Protein AF-A0A8R7PUH1-F1 (afdb_monomer)

Radius of gyration: 16.26 Å; Cα contacts (8 Å, |Δi|>4): 249; chains: 1; bounding box: 41×42×40 Å

Mean predicted aligned error: 6.21 Å

Secondary structure (DSSP, 8-state):
-HHHHHHHHHHHHHHHHHTTT-HHHHHHHHHHHHHHHHHHHHHH-SSPPPS-HHHHHHHHHHHHSSHHHHHHHHHHTTSS-GGG-SEETTTEE-HHHHHHHHHHHHHT-GGG-EE-TTT-SEE-GGGG-HHHHHHHIIIII--S-TTHHHHHTT-TTSPPHHHHHHHHTSTT---GGGTT--------

Organism: Triticum urartu (NCBI:txid4572)

Solvent-accessible surface area (backbone atoms only — not comparable to full-atom values): 10504 Å² total; per-residue (Å²): 112,79,58,56,46,31,31,51,4,21,55,41,13,23,51,33,51,72,52,72,60,38,64,67,62,52,52,52,45,49,50,47,52,50,21,39,50,51,27,54,38,25,32,69,30,90,79,51,82,74,87,43,72,72,57,38,51,52,43,52,46,35,32,76,57,40,70,27,8,50,48,21,23,32,43,48,69,66,76,42,60,82,87,65,57,55,58,40,89,97,75,48,72,33,64,16,62,64,37,35,54,52,52,48,56,61,31,56,34,71,93,57,48,38,76,37,89,85,77,75,40,80,37,36,50,38,76,76,25,54,62,61,51,47,49,31,32,32,75,72,68,62,77,41,62,68,70,53,58,61,50,57,73,64,46,82,88,50,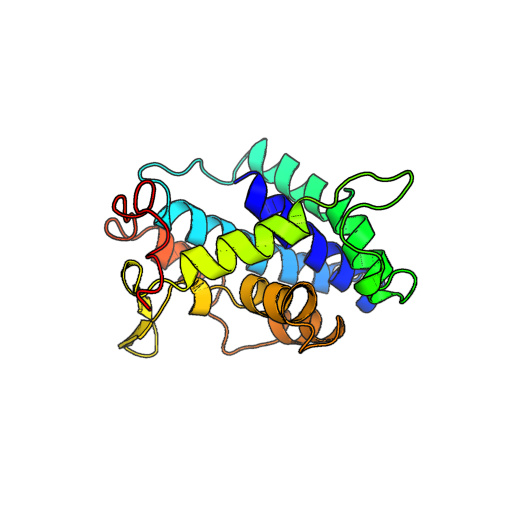76,48,43,65,56,39,42,54,57,34,67,43,94,75,48,48,51,77,86,62,89,78,61,72,80,78,74,82,78,129

Foldseek 3Di:
DVLLLLQLLLLLLLQCQVVVNDPVSSVLSLLQSVLLVLLLQLLADLDGDDCDDPNVVVSVCSSVDHLNSPNSNCQNVVVDDLVCPQQDVPRGGSSNLVSLVVSLVLQQDLLLWDQDPPVRDTHRNVVLRLLSVVSCCVNPVVPDGSCCSSVSSVDPPHDRSVNSNVSSPPSPSYDPPRPDDDPPPDDD

Structure (mmCIF, N/CA/C/O backbone):
data_AF-A0A8R7PUH1-F1
#
_entry.id   AF-A0A8R7PUH1-F1
#
loop_
_atom_site.group_PDB
_atom_site.id
_atom_site.type_symbol
_atom_site.label_atom_id
_atom_site.label_alt_id
_atom_site.label_comp_id
_atom_site.label_asym_id
_atom_site.label_entity_id
_atom_site.label_seq_id
_atom_site.pdbx_PDB_ins_code
_atom_site.Cartn_x
_atom_site.Cartn_y
_atom_site.Cartn_z
_atom_site.occupancy
_atom_site.B_iso_or_equiv
_atom_site.auth_seq_id
_atom_site.auth_comp_id
_atom_site.auth_asym_id
_atom_site.auth_atom_id
_atom_site.pdbx_PDB_model_num
ATOM 1 N N . MET A 1 1 ? 3.235 -3.366 12.447 1.00 63.41 1 MET A N 1
ATOM 2 C CA . MET A 1 1 ? 3.588 -2.680 11.162 1.00 63.41 1 MET A CA 1
ATOM 3 C C . MET A 1 1 ? 4.387 -3.486 10.121 1.00 63.41 1 MET A C 1
ATOM 5 O O . MET A 1 1 ? 4.225 -3.218 8.931 1.00 63.41 1 MET A O 1
ATOM 9 N N . GLY A 1 2 ? 5.244 -4.449 10.496 1.00 70.38 2 GLY A N 1
ATOM 10 C CA . GLY A 1 2 ? 6.191 -5.092 9.559 1.00 70.38 2 GLY A CA 1
ATOM 11 C C . GLY A 1 2 ? 5.585 -5.786 8.323 1.00 70.38 2 GLY A C 1
ATOM 12 O O . GLY A 1 2 ? 6.181 -5.740 7.248 1.00 70.38 2 GLY A O 1
ATOM 13 N N . GLY A 1 3 ? 4.393 -6.382 8.436 1.00 85.62 3 GLY A N 1
ATOM 14 C CA . GLY A 1 3 ? 3.682 -6.969 7.291 1.00 85.62 3 GLY A CA 1
ATOM 15 C C . GLY A 1 3 ? 3.124 -5.916 6.325 1.00 85.62 3 GLY A C 1
ATOM 16 O O . GLY A 1 3 ? 3.301 -6.036 5.115 1.00 85.62 3 GLY A O 1
ATOM 17 N N . LEU A 1 4 ? 2.526 -4.843 6.853 1.00 91.56 4 LEU A N 1
ATOM 18 C CA . LEU A 1 4 ? 1.910 -3.779 6.053 1.00 91.56 4 LEU A CA 1
ATOM 19 C C . LEU A 1 4 ? 2.930 -3.038 5.185 1.00 91.56 4 LEU A C 1
ATOM 21 O O . LEU A 1 4 ? 2.671 -2.813 4.006 1.00 91.56 4 LEU A O 1
ATOM 25 N N . LYS A 1 5 ? 4.124 -2.723 5.710 1.00 93.12 5 LYS A N 1
ATOM 26 C CA . LYS A 1 5 ? 5.159 -2.061 4.892 1.00 93.12 5 LYS A CA 1
ATOM 27 C C . LYS A 1 5 ? 5.555 -2.895 3.667 1.00 93.12 5 LYS A C 1
ATOM 29 O O . LYS A 1 5 ? 5.831 -2.338 2.610 1.00 93.12 5 LYS A O 1
ATOM 34 N N . ASN A 1 6 ? 5.540 -4.227 3.781 1.00 95.06 6 ASN A N 1
ATOM 35 C CA . ASN A 1 6 ? 5.836 -5.125 2.665 1.00 95.06 6 ASN A CA 1
ATOM 36 C C . ASN A 1 6 ? 4.713 -5.134 1.623 1.00 95.06 6 ASN A C 1
ATOM 38 O O . ASN A 1 6 ? 5.017 -5.170 0.434 1.00 95.06 6 ASN A O 1
ATOM 42 N N . VAL A 1 7 ? 3.449 -5.069 2.057 1.00 97.19 7 VAL A N 1
ATOM 43 C CA . VAL A 1 7 ? 2.282 -4.908 1.172 1.00 97.19 7 VAL A CA 1
ATOM 44 C C . VAL A 1 7 ? 2.411 -3.620 0.365 1.00 97.19 7 VAL A C 1
ATOM 46 O O . VAL A 1 7 ? 2.478 -3.652 -0.864 1.00 97.19 7 VAL A O 1
ATOM 49 N N . TYR A 1 8 ? 2.528 -2.484 1.054 1.00 97.69 8 TYR A N 1
ATOM 50 C CA . TYR A 1 8 ? 2.546 -1.180 0.397 1.00 97.69 8 TYR A CA 1
ATOM 51 C C . TYR A 1 8 ? 3.819 -0.937 -0.415 1.00 97.69 8 TYR A C 1
ATOM 53 O O . TYR A 1 8 ? 3.782 -0.160 -1.368 1.00 97.69 8 TYR A O 1
ATOM 61 N N . ALA A 1 9 ? 4.918 -1.637 -0.123 1.00 97.88 9 ALA A N 1
ATOM 62 C CA . ALA A 1 9 ? 6.110 -1.597 -0.961 1.00 97.88 9 ALA A CA 1
ATOM 63 C C . ALA A 1 9 ? 5.841 -2.120 -2.373 1.00 97.88 9 ALA A C 1
ATOM 65 O O . ALA A 1 9 ? 6.387 -1.561 -3.318 1.00 97.88 9 ALA A O 1
ATOM 66 N N . ILE A 1 10 ? 4.973 -3.124 -2.549 1.00 98.12 10 ILE A N 1
ATOM 67 C CA . ILE A 1 10 ? 4.614 -3.615 -3.888 1.00 98.12 10 ILE A CA 1
ATOM 68 C C . ILE A 1 10 ? 3.971 -2.492 -4.708 1.00 98.12 10 ILE A C 1
ATOM 70 O O . ILE A 1 10 ? 4.444 -2.185 -5.802 1.00 98.12 10 ILE A O 1
ATOM 74 N N . GLY A 1 11 ? 2.949 -1.826 -4.165 1.00 98.06 11 GLY A N 1
ATOM 75 C CA . GLY A 1 11 ? 2.306 -0.712 -4.864 1.00 98.06 11 GLY A CA 1
ATOM 76 C C . GLY A 1 11 ? 3.248 0.475 -5.092 1.00 98.06 11 GLY A C 1
ATOM 77 O O . GLY A 1 11 ? 3.211 1.064 -6.168 1.00 98.06 11 GLY A O 1
ATOM 78 N N . ALA A 1 12 ? 4.171 0.762 -4.163 1.00 98.12 12 ALA A N 1
ATOM 79 C CA . ALA A 1 12 ? 5.189 1.800 -4.360 1.00 98.12 12 ALA A CA 1
ATOM 80 C C . ALA A 1 12 ? 6.073 1.502 -5.581 1.00 98.12 12 ALA A C 1
ATOM 82 O O . ALA A 1 12 ? 6.324 2.388 -6.396 1.00 98.12 12 ALA A O 1
ATOM 83 N N . GLY A 1 13 ? 6.482 0.240 -5.748 1.00 98.25 13 GLY A N 1
ATOM 84 C CA . GLY A 1 13 ? 7.215 -0.223 -6.924 1.00 98.25 13 GLY A CA 1
ATOM 85 C C . GLY A 1 13 ? 6.435 -0.061 -8.228 1.00 98.25 13 GLY A C 1
ATOM 86 O O . GLY A 1 13 ? 6.994 0.390 -9.227 1.00 98.25 13 GLY A O 1
ATOM 87 N N . MET A 1 14 ? 5.138 -0.387 -8.215 1.00 98.50 14 MET A N 1
ATOM 88 C CA . MET A 1 14 ? 4.261 -0.199 -9.376 1.00 98.50 14 MET A CA 1
ATOM 89 C C . MET A 1 14 ? 4.138 1.285 -9.739 1.00 98.50 14 MET A C 1
ATOM 91 O O . MET A 1 14 ? 4.358 1.656 -10.889 1.00 98.50 14 MET A O 1
ATOM 95 N N . VAL A 1 15 ? 3.861 2.155 -8.760 1.00 98.31 15 VAL A N 1
ATOM 96 C CA . VAL A 1 15 ? 3.770 3.608 -8.975 1.00 98.31 15 VAL A CA 1
ATOM 97 C C . VAL A 1 15 ? 5.077 4.157 -9.541 1.00 98.31 15 VAL A C 1
ATOM 99 O O . VAL A 1 15 ? 5.049 4.902 -10.520 1.00 98.31 15 VAL A O 1
ATOM 102 N N . ALA A 1 16 ? 6.221 3.764 -8.981 1.00 98.00 16 ALA A N 1
ATOM 103 C CA . ALA A 1 16 ? 7.533 4.179 -9.463 1.00 98.00 16 ALA A CA 1
ATOM 104 C C . ALA A 1 16 ? 7.749 3.798 -10.941 1.00 98.00 16 ALA A C 1
ATOM 106 O O . ALA A 1 16 ? 8.089 4.654 -11.759 1.00 98.00 16 ALA A O 1
ATOM 107 N N . ALA A 1 17 ? 7.445 2.552 -11.316 1.00 98.31 17 ALA A N 1
ATOM 108 C CA . ALA A 1 17 ? 7.586 2.069 -12.689 1.00 98.31 17 ALA A CA 1
ATOM 109 C C . ALA A 1 17 ? 6.652 2.772 -13.687 1.00 98.31 17 ALA A C 1
ATOM 111 O O . ALA A 1 17 ? 7.086 3.135 -14.787 1.00 98.31 17 ALA A O 1
ATOM 112 N N . LEU A 1 18 ? 5.378 2.934 -13.320 1.00 98.50 18 LEU A N 1
ATOM 113 C CA . LEU A 1 18 ? 4.322 3.449 -14.198 1.00 98.50 18 LEU A CA 1
ATOM 114 C C . LEU A 1 18 ? 4.390 4.965 -14.379 1.00 98.50 18 LEU A C 1
ATOM 116 O O . LEU A 1 18 ? 3.973 5.489 -15.407 1.00 98.50 18 LEU A O 1
ATOM 120 N N . THR A 1 19 ? 4.919 5.679 -13.387 1.00 97.81 19 THR A N 1
ATOM 121 C CA . THR A 1 19 ? 5.029 7.146 -13.416 1.00 97.81 19 THR A CA 1
ATOM 122 C C . THR A 1 19 ? 6.430 7.633 -13.765 1.00 97.81 19 THR A C 1
ATOM 124 O O . THR A 1 19 ? 6.715 8.822 -13.635 1.00 97.81 19 THR A O 1
ATOM 127 N N . ASN A 1 20 ? 7.306 6.720 -14.197 1.00 97.25 20 ASN A N 1
ATOM 128 C CA . ASN A 1 20 ? 8.703 7.000 -14.508 1.00 97.25 20 ASN A CA 1
ATOM 129 C C . ASN A 1 20 ? 9.414 7.739 -13.361 1.00 97.25 20 ASN A C 1
ATOM 131 O O . ASN A 1 20 ? 9.997 8.804 -13.545 1.00 97.25 20 ASN A O 1
ATOM 135 N N . GLU A 1 21 ? 9.312 7.175 -12.156 1.00 96.62 21 GLU A N 1
ATOM 136 C CA . GLU A 1 21 ? 9.935 7.687 -10.933 1.00 96.62 21 GLU A CA 1
ATOM 137 C C . GLU A 1 21 ? 9.471 9.093 -10.504 1.00 96.62 21 GLU A C 1
ATOM 139 O O . GLU A 1 21 ? 10.170 9.758 -9.731 1.00 96.62 21 GLU A O 1
ATOM 144 N N . SER A 1 22 ? 8.274 9.527 -10.925 1.00 97.38 22 SER A N 1
ATOM 145 C CA . SER A 1 22 ? 7.666 10.807 -10.531 1.00 97.38 22 SER A CA 1
ATOM 146 C C . SER A 1 22 ? 7.695 11.009 -9.016 1.00 97.38 22 SER A C 1
ATOM 148 O O . SER A 1 22 ? 7.082 10.258 -8.250 1.00 97.38 22 SER A O 1
ATOM 150 N N . ALA A 1 23 ? 8.398 12.055 -8.576 1.00 96.19 23 ALA A N 1
ATOM 151 C CA . ALA A 1 23 ? 8.485 12.406 -7.164 1.00 96.19 23 ALA A CA 1
ATOM 152 C C . ALA A 1 23 ? 7.095 12.713 -6.588 1.00 96.19 23 ALA A C 1
ATOM 154 O O . ALA A 1 23 ? 6.752 12.209 -5.524 1.00 96.19 23 ALA A O 1
ATOM 155 N N . THR A 1 24 ? 6.265 13.455 -7.324 1.00 95.94 24 THR A N 1
ATOM 156 C CA . THR A 1 24 ? 4.904 13.811 -6.905 1.00 95.94 24 THR A CA 1
ATOM 157 C C . THR A 1 24 ? 4.041 12.574 -6.687 1.00 95.94 24 THR A C 1
ATOM 159 O O . THR A 1 24 ? 3.445 12.423 -5.625 1.00 95.94 24 THR A O 1
ATOM 162 N N . SER A 1 25 ? 4.003 11.651 -7.652 1.00 96.19 25 SER A N 1
ATOM 163 C CA . SER A 1 25 ? 3.162 10.452 -7.548 1.00 96.19 25 SER A CA 1
ATOM 164 C C . SER A 1 25 ? 3.615 9.525 -6.422 1.00 96.19 25 SER A C 1
ATOM 166 O O . SER A 1 25 ? 2.778 8.988 -5.700 1.00 96.19 25 SER A O 1
ATOM 168 N N . LYS A 1 26 ? 4.932 9.383 -6.219 1.00 96.25 26 LYS A N 1
ATOM 169 C CA . LYS A 1 26 ? 5.481 8.625 -5.086 1.00 96.25 26 LYS A CA 1
ATOM 170 C C . LYS A 1 26 ? 5.145 9.272 -3.742 1.00 96.25 26 LYS A C 1
ATOM 172 O O . LYS A 1 26 ? 4.797 8.552 -2.813 1.00 96.25 26 LYS A O 1
ATOM 177 N N . SER A 1 27 ? 5.199 10.600 -3.641 1.00 95.25 27 SER A N 1
ATOM 178 C CA . SER A 1 27 ? 4.825 11.330 -2.422 1.00 95.25 27 SER A CA 1
ATOM 179 C C . SER A 1 27 ? 3.337 11.192 -2.095 1.00 95.25 27 SER A C 1
ATOM 181 O O . SER A 1 27 ? 2.994 10.943 -0.943 1.00 95.25 27 SER A O 1
ATOM 183 N N . VAL A 1 28 ? 2.459 11.285 -3.101 1.00 94.88 28 VAL A N 1
ATOM 184 C CA . VAL A 1 28 ? 1.012 11.055 -2.929 1.00 94.88 28 VAL A CA 1
ATOM 185 C C . VAL A 1 28 ? 0.752 9.624 -2.463 1.00 94.88 28 VAL A C 1
ATOM 187 O O . VAL A 1 28 ? 0.069 9.416 -1.461 1.00 94.88 28 VAL A O 1
ATOM 190 N N . TYR A 1 29 ? 1.357 8.635 -3.130 1.00 96.12 29 TYR A N 1
ATOM 191 C CA . TYR A 1 29 ? 1.243 7.235 -2.722 1.00 96.12 29 TYR A CA 1
ATOM 192 C C . TYR A 1 29 ? 1.733 7.023 -1.283 1.00 96.12 29 TYR A C 1
ATOM 194 O O . TYR A 1 29 ? 1.064 6.349 -0.505 1.00 96.12 29 TYR A O 1
ATOM 202 N N . PHE A 1 30 ? 2.866 7.628 -0.910 1.00 95.81 30 PHE A N 1
ATOM 203 C CA . PHE A 1 30 ? 3.415 7.543 0.441 1.00 95.81 30 PHE A CA 1
ATOM 204 C C . PHE A 1 30 ? 2.447 8.091 1.496 1.00 95.81 30 PHE A C 1
ATOM 206 O O . PHE A 1 30 ? 2.215 7.433 2.509 1.00 95.81 30 PHE A O 1
ATOM 213 N N . ALA A 1 31 ? 1.849 9.261 1.261 1.00 94.44 31 ALA A N 1
ATOM 214 C CA . ALA A 1 31 ? 0.875 9.852 2.178 1.00 94.44 31 ALA A CA 1
ATOM 215 C C . ALA A 1 31 ? -0.362 8.954 2.358 1.00 94.44 31 ALA A C 1
ATOM 217 O O . ALA A 1 31 ? -0.771 8.667 3.484 1.00 94.44 31 ALA A O 1
ATOM 218 N N . LEU A 1 32 ? -0.916 8.443 1.256 1.00 94.69 32 LEU A N 1
ATOM 219 C CA . LEU A 1 32 ? -2.077 7.555 1.291 1.00 94.69 32 LEU A CA 1
ATOM 220 C C . LEU A 1 32 ? -1.757 6.233 1.998 1.00 94.69 32 LEU A C 1
ATOM 222 O O . LEU A 1 32 ? -2.438 5.872 2.957 1.00 94.69 32 LEU A O 1
ATOM 226 N N . CYS A 1 33 ? -0.688 5.537 1.601 1.00 94.94 33 CYS A N 1
ATOM 227 C CA . CYS A 1 33 ? -0.385 4.224 2.164 1.00 94.94 33 CYS A CA 1
ATOM 228 C C . CYS A 1 33 ? -0.011 4.307 3.647 1.00 94.94 33 CYS A C 1
ATOM 230 O O . CYS A 1 33 ? -0.399 3.442 4.426 1.00 94.94 33 CYS A O 1
ATOM 232 N N . THR A 1 34 ? 0.704 5.354 4.073 1.00 94.94 34 THR A N 1
ATOM 233 C CA . THR A 1 34 ? 1.018 5.548 5.497 1.00 94.94 34 THR A CA 1
ATOM 234 C C . THR A 1 34 ? -0.227 5.861 6.319 1.00 94.94 34 THR A C 1
ATOM 236 O O . THR A 1 34 ? -0.337 5.365 7.438 1.00 94.94 34 THR A O 1
ATOM 239 N N . SER A 1 35 ? -1.203 6.588 5.767 1.00 94.00 35 SER A N 1
ATOM 240 C CA . SER A 1 35 ? -2.489 6.783 6.442 1.00 94.00 35 SER A CA 1
ATOM 241 C C . SER A 1 35 ? -3.271 5.472 6.600 1.00 94.00 35 SER A C 1
ATOM 243 O O . SER A 1 35 ? -3.816 5.226 7.674 1.00 94.00 35 SER A O 1
ATOM 245 N N . GLU A 1 36 ? -3.268 4.583 5.595 1.00 94.62 36 GLU A N 1
ATOM 246 C CA . GLU A 1 36 ? -3.854 3.239 5.723 1.00 94.62 36 GLU A CA 1
ATOM 247 C C . GLU A 1 36 ? -3.097 2.392 6.749 1.00 94.62 36 GLU A C 1
ATOM 249 O O . GLU A 1 36 ? -3.716 1.718 7.565 1.00 94.62 36 GLU A O 1
ATOM 254 N N . MET A 1 37 ? -1.760 2.455 6.767 1.00 94.75 37 MET A N 1
ATOM 255 C CA . MET A 1 37 ? -0.957 1.765 7.781 1.00 94.75 37 MET A CA 1
ATOM 256 C C . MET A 1 37 ? -1.329 2.211 9.194 1.00 94.75 37 MET A C 1
ATOM 258 O O . MET A 1 37 ? -1.559 1.355 10.041 1.00 94.75 37 MET A O 1
ATOM 262 N N . ILE A 1 38 ? -1.411 3.524 9.430 1.00 92.50 38 ILE A N 1
ATOM 263 C CA . ILE A 1 38 ? -1.801 4.101 10.723 1.00 92.50 38 ILE A CA 1
ATOM 264 C C . ILE A 1 38 ? -3.211 3.647 11.102 1.00 92.50 38 ILE A C 1
ATOM 266 O O . ILE A 1 38 ? -3.432 3.221 12.233 1.00 92.50 38 ILE A O 1
ATOM 270 N N . TYR A 1 39 ? -4.155 3.712 10.165 1.00 91.31 39 TYR A N 1
ATOM 271 C CA . TYR A 1 39 ? -5.532 3.288 10.392 1.00 91.31 39 TYR A CA 1
ATOM 272 C C . TYR A 1 39 ? -5.629 1.817 10.797 1.00 91.31 39 TYR A C 1
ATOM 274 O O . TYR A 1 39 ? -6.198 1.492 11.838 1.00 91.31 39 TYR A O 1
ATOM 282 N N . ILE A 1 40 ? -4.999 0.935 10.021 1.00 91.88 40 ILE A N 1
ATOM 283 C CA . ILE A 1 40 ? -5.008 -0.504 10.280 1.00 91.88 40 ILE A CA 1
ATOM 284 C C . ILE A 1 40 ? -4.335 -0.816 11.620 1.00 91.88 40 ILE A C 1
ATOM 286 O O . ILE A 1 40 ? -4.830 -1.658 12.361 1.00 91.88 40 ILE A O 1
ATOM 290 N N . THR A 1 41 ? -3.232 -0.153 11.978 1.00 90.88 41 THR A N 1
ATOM 291 C CA . THR A 1 41 ? -2.570 -0.432 13.262 1.00 90.88 41 THR A CA 1
ATOM 292 C C . THR A 1 41 ? -3.407 0.010 14.456 1.00 90.88 41 THR A C 1
ATOM 294 O O . THR A 1 41 ? -3.485 -0.739 15.416 1.00 90.88 41 THR A O 1
ATOM 297 N N . HIS A 1 42 ? -4.082 1.163 14.395 1.00 89.06 42 HIS A N 1
ATOM 298 C CA . HIS A 1 42 ? -4.966 1.610 15.487 1.00 89.06 42 HIS A CA 1
ATOM 299 C C . HIS A 1 42 ? -6.223 0.744 15.631 1.00 89.06 42 HIS A C 1
ATOM 301 O O . HIS A 1 42 ? -6.802 0.660 16.709 1.00 89.06 42 HIS A O 1
ATOM 307 N N . LEU A 1 43 ? -6.654 0.089 14.552 1.00 86.81 43 LEU A N 1
ATOM 308 C CA . LEU A 1 43 ? -7.748 -0.876 14.610 1.00 86.81 43 LEU A CA 1
ATOM 309 C C . LEU A 1 43 ? -7.329 -2.166 15.336 1.00 86.81 43 LEU A C 1
ATOM 311 O O . LEU A 1 43 ? -8.126 -2.753 16.069 1.00 86.81 43 LEU A O 1
ATOM 315 N N . LEU A 1 44 ? -6.092 -2.614 15.105 1.00 85.56 44 LEU A N 1
ATOM 316 C CA . LEU A 1 44 ? -5.603 -3.933 15.518 1.00 85.56 44 LEU A CA 1
ATOM 317 C C . LEU A 1 44 ? -4.797 -3.936 16.823 1.00 85.56 44 LEU A C 1
ATOM 319 O O . LEU A 1 44 ? -4.611 -5.004 17.400 1.00 85.56 44 LEU A O 1
ATOM 323 N N . GLU A 1 45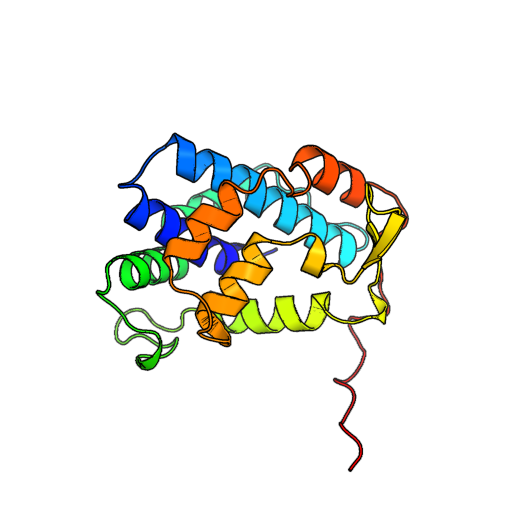 ? -4.303 -2.786 17.278 1.00 85.25 45 GLU A N 1
ATOM 324 C CA . GLU A 1 45 ? -3.454 -2.654 18.466 1.00 85.25 45 GLU A CA 1
ATOM 325 C C . GLU A 1 45 ? -4.026 -1.582 19.407 1.00 85.25 45 GLU A C 1
ATOM 327 O O . GLU A 1 45 ? -4.440 -0.515 18.958 1.00 85.25 45 GLU A O 1
ATOM 332 N N . GLU A 1 46 ? -4.048 -1.868 20.713 1.00 81.06 46 GLU A N 1
ATOM 333 C CA . GLU A 1 46 ? -4.560 -0.950 21.745 1.00 81.06 46 GLU A CA 1
ATOM 334 C C . GLU A 1 46 ? -3.679 0.295 21.883 1.00 81.06 46 GLU A C 1
ATOM 336 O O . GLU A 1 46 ? -4.163 1.424 21.942 1.00 81.06 46 GLU A O 1
ATOM 341 N N . GLU A 1 47 ? -2.365 0.073 21.877 1.00 84.69 47 GLU A N 1
ATOM 342 C CA . GLU A 1 47 ? -1.335 1.102 21.970 1.00 84.69 47 GLU A CA 1
ATOM 343 C C . GLU A 1 47 ? -0.387 0.977 20.768 1.00 84.69 47 GLU A C 1
ATOM 345 O O . GLU A 1 47 ? 0.731 0.469 20.899 1.00 84.69 47 GLU A O 1
ATOM 350 N N . PRO A 1 48 ? -0.825 1.391 19.566 1.00 87.00 48 PRO A N 1
ATOM 351 C CA . PRO A 1 48 ? -0.024 1.232 18.364 1.00 87.00 48 PRO A CA 1
ATOM 352 C C . PRO A 1 48 ? 1.246 2.080 18.455 1.00 87.00 48 PRO A C 1
ATOM 354 O O . PRO A 1 48 ? 1.217 3.260 18.827 1.00 87.00 48 PRO A O 1
ATOM 357 N N . GLU A 1 49 ? 2.375 1.498 18.048 1.00 86.12 49 GLU A N 1
ATOM 358 C CA . GLU A 1 49 ? 3.620 2.249 17.918 1.00 86.12 49 GLU A CA 1
ATOM 359 C C . GLU A 1 49 ? 3.408 3.430 16.955 1.00 86.12 49 GLU A C 1
ATOM 361 O O . GLU A 1 49 ? 2.799 3.304 15.890 1.00 86.12 49 GLU A O 1
ATOM 366 N N . LYS A 1 50 ? 3.904 4.616 17.313 1.00 87.81 50 LYS A N 1
ATOM 367 C CA . LYS A 1 50 ? 3.774 5.788 16.443 1.00 87.81 50 LYS A CA 1
ATOM 368 C C . LYS A 1 50 ? 4.651 5.600 15.208 1.00 87.81 50 LYS A C 1
ATOM 370 O O . LYS A 1 50 ? 5.847 5.348 15.334 1.00 87.81 50 LYS A O 1
ATOM 375 N N . LEU A 1 51 ? 4.090 5.825 14.017 1.00 90.06 51 LEU A N 1
ATOM 376 C CA . LEU A 1 51 ? 4.862 5.891 12.773 1.00 90.06 51 LEU A CA 1
ATOM 377 C C . LEU A 1 51 ? 5.730 7.163 12.760 1.00 90.06 51 LEU A C 1
ATOM 379 O O . LEU A 1 51 ? 5.376 8.185 12.176 1.00 90.06 51 LEU A O 1
ATOM 383 N N . ALA A 1 52 ? 6.858 7.112 13.462 1.00 92.25 52 ALA A N 1
ATOM 384 C CA . ALA A 1 52 ? 7.779 8.221 13.662 1.00 92.25 52 ALA A CA 1
ATOM 385 C C . ALA A 1 52 ? 9.222 7.712 13.797 1.00 92.25 52 ALA A C 1
ATOM 387 O O . ALA A 1 52 ? 9.468 6.520 13.987 1.00 92.25 52 ALA A O 1
ATOM 388 N N . GLY A 1 53 ? 10.189 8.628 13.691 1.00 93.94 53 GLY A N 1
ATOM 389 C CA . GLY A 1 53 ? 11.600 8.332 13.940 1.00 93.94 53 GLY A CA 1
ATOM 390 C C . GLY A 1 53 ? 12.127 7.145 13.110 1.00 93.94 53 GLY A C 1
ATOM 391 O O . GLY A 1 53 ? 11.893 7.105 11.898 1.00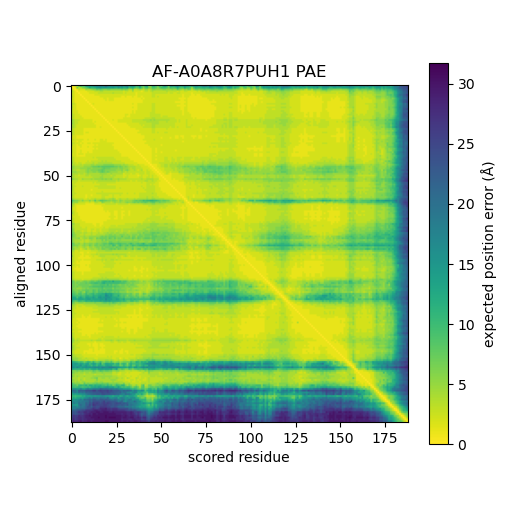 93.94 53 GLY A O 1
ATOM 392 N N . PRO A 1 54 ? 12.829 6.175 13.730 1.00 92.44 54 PRO A N 1
ATOM 393 C CA . PRO A 1 54 ? 13.389 5.019 13.027 1.00 92.44 54 PRO A CA 1
ATOM 394 C C . PRO A 1 54 ? 12.361 4.191 12.246 1.00 92.44 54 PRO A C 1
ATOM 396 O O . PRO A 1 54 ? 12.667 3.741 11.144 1.00 92.44 54 PRO A O 1
ATOM 399 N N . LEU A 1 55 ? 11.140 4.028 12.764 1.00 90.56 55 LEU A N 1
ATOM 400 C CA . LEU A 1 55 ? 10.096 3.234 12.109 1.00 90.56 55 LEU A CA 1
ATOM 401 C C . LEU A 1 55 ? 9.592 3.892 10.820 1.00 90.56 55 LEU A C 1
ATOM 403 O O . LEU A 1 55 ? 9.365 3.219 9.811 1.00 90.56 55 LEU A O 1
ATOM 407 N N . LEU A 1 56 ? 9.459 5.220 10.831 1.00 92.81 56 LEU A N 1
ATOM 408 C CA . LEU A 1 56 ? 9.137 5.992 9.633 1.00 92.81 56 LEU A CA 1
ATOM 409 C C . LEU A 1 56 ? 10.252 5.862 8.584 1.00 92.81 56 LEU A C 1
ATOM 411 O O . LEU A 1 56 ? 9.964 5.639 7.409 1.00 92.81 56 LEU A O 1
ATOM 415 N N . ALA A 1 57 ? 11.518 5.944 9.006 1.00 92.56 57 ALA A N 1
ATOM 416 C CA . ALA A 1 57 ? 12.665 5.793 8.113 1.00 92.56 57 ALA A CA 1
ATOM 417 C C . ALA A 1 57 ? 12.750 4.382 7.502 1.00 92.56 57 ALA A C 1
ATOM 419 O O . ALA A 1 57 ? 12.937 4.247 6.293 1.00 92.56 57 ALA A O 1
ATOM 420 N N . ASP A 1 58 ? 12.563 3.335 8.307 1.00 91.06 58 ASP A N 1
ATOM 421 C CA . ASP A 1 58 ? 12.523 1.942 7.847 1.00 91.06 58 ASP A CA 1
ATOM 422 C C . ASP A 1 58 ? 11.359 1.694 6.874 1.00 91.06 58 ASP A C 1
ATOM 424 O O . ASP A 1 58 ? 11.543 1.074 5.822 1.00 91.06 58 ASP A O 1
ATOM 428 N N . THR A 1 59 ? 10.177 2.242 7.173 1.00 91.69 59 THR A N 1
ATOM 429 C CA . THR A 1 59 ? 9.021 2.199 6.267 1.00 91.69 59 THR A CA 1
ATOM 430 C C . THR A 1 59 ? 9.366 2.862 4.938 1.00 91.69 59 THR A C 1
ATOM 432 O O . THR A 1 59 ? 9.234 2.236 3.888 1.00 91.69 59 THR A O 1
ATOM 435 N N . TYR A 1 60 ? 9.890 4.088 4.970 1.00 92.38 60 TYR A N 1
ATOM 436 C CA . TYR A 1 60 ? 10.264 4.826 3.768 1.00 92.38 60 TYR A CA 1
ATOM 437 C C . TYR A 1 60 ? 11.308 4.077 2.928 1.00 92.38 60 TYR A C 1
ATOM 439 O O . TYR A 1 60 ? 11.121 3.876 1.729 1.00 92.38 60 TYR A O 1
ATOM 447 N N . VAL A 1 61 ? 12.374 3.574 3.556 1.00 91.50 61 VAL A N 1
ATOM 448 C CA . VAL A 1 61 ? 13.408 2.789 2.867 1.00 91.50 61 VAL A CA 1
ATOM 449 C C . VAL A 1 61 ? 12.831 1.513 2.253 1.00 91.50 61 VAL A C 1
ATOM 451 O O . VAL A 1 61 ? 13.186 1.186 1.122 1.00 91.50 61 VAL A O 1
ATOM 454 N N . THR A 1 62 ? 11.920 0.827 2.947 1.00 91.50 62 THR A N 1
ATOM 455 C CA . THR A 1 62 ? 11.260 -0.389 2.443 1.00 91.50 62 THR A CA 1
ATOM 456 C C . THR A 1 62 ? 10.441 -0.112 1.176 1.00 91.50 62 THR A C 1
ATOM 458 O O . THR A 1 62 ? 10.442 -0.935 0.257 1.00 91.50 62 THR A O 1
ATOM 461 N N . LEU A 1 63 ? 9.779 1.049 1.104 1.00 93.31 63 LEU A N 1
ATOM 462 C CA . LEU A 1 63 ? 9.013 1.483 -0.069 1.00 93.31 63 LEU A CA 1
ATOM 463 C C . LEU A 1 63 ? 9.916 1.897 -1.243 1.00 93.31 63 LEU A C 1
ATOM 465 O O . LEU A 1 63 ? 9.550 1.676 -2.393 1.00 93.31 63 LEU A O 1
ATOM 469 N N . LEU A 1 64 ? 11.097 2.463 -0.969 1.00 88.81 64 LEU A N 1
ATOM 470 C CA . LEU A 1 64 ? 12.059 2.862 -2.005 1.00 88.81 64 LEU A CA 1
ATOM 471 C C . LEU A 1 64 ? 12.810 1.679 -2.610 1.00 88.81 64 LEU A C 1
ATOM 473 O O . LEU A 1 64 ? 13.051 1.618 -3.814 1.00 88.81 64 LEU A O 1
ATOM 477 N N . LYS A 1 65 ? 13.285 0.782 -1.748 1.00 80.50 65 LYS A N 1
ATOM 478 C CA . LYS A 1 65 ? 14.231 -0.265 -2.114 1.00 80.50 65 LYS A CA 1
ATOM 479 C C . LYS A 1 65 ? 13.983 -1.494 -1.257 1.00 80.50 65 LYS A C 1
ATOM 481 O O . LYS A 1 65 ? 14.183 -1.518 -0.049 1.00 80.50 65 LYS A O 1
ATOM 486 N N . GLY A 1 66 ? 13.558 -2.560 -1.909 1.00 88.81 66 GLY A N 1
ATOM 487 C CA . GLY A 1 66 ? 13.227 -3.804 -1.239 1.00 88.81 66 GLY A CA 1
ATOM 488 C C . GLY A 1 66 ? 12.792 -4.845 -2.246 1.00 88.81 66 GLY A C 1
ATOM 489 O O . GLY A 1 66 ? 12.563 -4.544 -3.417 1.00 88.81 66 GLY A O 1
ATOM 490 N N . ARG A 1 67 ? 12.680 -6.096 -1.805 1.00 93.94 67 ARG A N 1
ATOM 491 C CA . ARG A 1 67 ? 12.230 -7.178 -2.690 1.00 93.94 67 ARG A CA 1
ATOM 492 C C . ARG A 1 67 ? 10.780 -6.982 -3.133 1.00 93.94 67 ARG A C 1
ATOM 494 O O . ARG A 1 67 ? 10.490 -7.204 -4.299 1.00 93.94 67 ARG A O 1
ATOM 501 N N . ASN A 1 68 ? 9.923 -6.482 -2.243 1.00 96.12 68 ASN A N 1
ATOM 502 C CA . ASN A 1 68 ? 8.523 -6.170 -2.539 1.00 96.12 68 ASN A CA 1
ATOM 503 C C . ASN A 1 68 ? 8.383 -4.998 -3.528 1.00 96.12 68 ASN A C 1
ATOM 505 O O . ASN A 1 68 ? 7.699 -5.141 -4.536 1.00 96.12 68 ASN A O 1
ATOM 509 N N . ALA A 1 69 ? 9.104 -3.890 -3.310 1.00 96.88 69 ALA A N 1
ATOM 510 C CA . ALA A 1 69 ? 9.130 -2.765 -4.253 1.00 96.88 69 ALA A CA 1
ATOM 511 C C . ALA A 1 69 ? 9.703 -3.156 -5.618 1.00 96.88 69 ALA A C 1
ATOM 513 O O . ALA A 1 69 ? 9.125 -2.850 -6.656 1.00 96.88 69 ALA A O 1
ATOM 514 N N . TRP A 1 70 ? 10.792 -3.925 -5.630 1.00 96.19 70 TRP A N 1
ATOM 515 C CA . TRP A 1 70 ? 11.330 -4.489 -6.864 1.00 96.19 70 TRP A CA 1
ATOM 516 C C . TRP A 1 70 ? 10.301 -5.361 -7.596 1.00 96.19 70 TRP A C 1
ATOM 518 O O . TRP A 1 70 ? 10.157 -5.232 -8.807 1.00 96.19 70 TRP A O 1
ATOM 528 N N . TYR A 1 71 ? 9.567 -6.214 -6.877 1.00 97.12 71 TYR A N 1
ATOM 529 C CA . TYR A 1 71 ? 8.557 -7.089 -7.471 1.00 97.12 71 TYR A CA 1
ATOM 530 C C . TYR A 1 71 ? 7.431 -6.283 -8.124 1.00 97.12 71 TYR A C 1
ATOM 532 O O . TYR A 1 71 ? 7.139 -6.489 -9.298 1.00 97.12 71 TYR A O 1
ATOM 540 N N . GLY A 1 72 ? 6.873 -5.299 -7.410 1.00 97.94 72 GLY A N 1
ATOM 541 C CA . GLY A 1 72 ? 5.857 -4.404 -7.964 1.00 97.94 72 GLY A CA 1
ATOM 542 C C . GLY A 1 72 ? 6.341 -3.632 -9.191 1.00 97.94 72 GLY A C 1
ATOM 543 O O . GLY A 1 72 ? 5.628 -3.554 -10.188 1.00 97.94 72 GLY A O 1
ATOM 544 N N . HIS A 1 73 ? 7.582 -3.137 -9.164 1.00 98.06 73 HIS A N 1
ATOM 545 C CA . HIS A 1 73 ? 8.184 -2.464 -10.314 1.00 98.06 73 HIS A CA 1
ATOM 546 C C . HIS A 1 73 ? 8.304 -3.400 -11.524 1.00 98.06 73 HIS A C 1
ATOM 548 O O . HIS A 1 73 ? 8.018 -3.002 -12.651 1.00 98.06 73 HIS A O 1
ATOM 554 N N . LYS A 1 74 ? 8.740 -4.648 -11.319 1.00 97.44 74 LYS A N 1
ATOM 555 C CA . LYS A 1 74 ? 8.903 -5.619 -12.409 1.00 97.44 74 LYS A CA 1
ATOM 556 C C . LYS A 1 74 ? 7.572 -6.098 -12.981 1.00 97.44 74 LYS A C 1
ATOM 558 O O . LYS A 1 74 ? 7.476 -6.216 -14.199 1.00 97.44 74 LYS A O 1
ATOM 563 N N . LEU A 1 75 ? 6.551 -6.284 -12.141 1.00 97.88 75 LEU A N 1
ATOM 564 C CA . LEU A 1 75 ? 5.183 -6.541 -12.600 1.00 97.88 75 LEU A CA 1
ATOM 565 C C . LEU A 1 75 ? 4.677 -5.399 -13.489 1.00 97.88 75 LEU A C 1
ATOM 567 O O . LEU A 1 75 ? 4.235 -5.638 -14.604 1.00 97.88 75 LEU A O 1
ATOM 571 N N . ALA A 1 76 ? 4.811 -4.153 -13.031 1.00 98.06 76 ALA A N 1
ATOM 572 C CA . ALA A 1 76 ? 4.331 -2.982 -13.762 1.00 98.06 76 ALA A CA 1
ATOM 573 C C . ALA A 1 76 ? 5.075 -2.705 -15.082 1.00 98.06 76 ALA A C 1
ATOM 575 O O . ALA A 1 76 ? 4.553 -2.022 -15.957 1.00 98.06 76 ALA A O 1
ATOM 576 N N . LYS A 1 77 ? 6.302 -3.213 -15.244 1.00 97.94 77 LYS A N 1
ATOM 577 C CA . LYS A 1 77 ? 7.033 -3.168 -16.522 1.00 97.94 77 LYS A CA 1
ATOM 578 C C . LYS A 1 77 ? 6.735 -4.366 -17.434 1.00 97.94 77 LYS A C 1
ATOM 580 O O . LYS A 1 77 ? 7.283 -4.418 -18.530 1.00 97.94 77 LYS A O 1
ATOM 585 N N . GLY A 1 78 ? 5.925 -5.332 -16.991 1.00 96.69 78 GLY A N 1
ATOM 586 C CA . GLY A 1 78 ? 5.688 -6.589 -17.708 1.00 96.69 78 GLY A CA 1
ATOM 587 C C . GLY A 1 78 ? 6.897 -7.533 -17.728 1.00 96.69 78 GLY A C 1
ATOM 588 O O . GLY A 1 78 ? 6.933 -8.471 -18.517 1.00 96.69 78 GLY A O 1
ATOM 589 N N . GLU A 1 79 ? 7.902 -7.292 -16.880 1.00 96.19 79 GLU A N 1
ATOM 590 C CA . GLU A 1 79 ? 9.110 -8.124 -16.781 1.00 96.19 79 GLU A CA 1
ATOM 591 C C . GLU A 1 79 ? 8.906 -9.362 -15.893 1.00 96.19 79 GLU A C 1
ATOM 593 O O . GLU A 1 79 ? 9.664 -10.326 -15.979 1.00 96.19 79 GLU A O 1
ATOM 598 N N . LEU A 1 80 ? 7.901 -9.321 -15.016 1.00 95.62 80 LEU A N 1
ATOM 599 C CA . LEU A 1 80 ? 7.395 -10.465 -14.264 1.00 95.62 80 LEU A CA 1
ATOM 600 C C . LEU A 1 80 ? 5.896 -10.592 -14.505 1.00 95.62 80 LEU A C 1
ATOM 602 O O . LEU A 1 80 ? 5.217 -9.597 -14.762 1.00 95.62 80 LEU A O 1
ATOM 606 N N . THR A 1 81 ? 5.378 -11.804 -14.338 1.00 94.25 81 THR A N 1
ATOM 607 C CA . THR A 1 81 ? 3.939 -12.070 -14.357 1.00 94.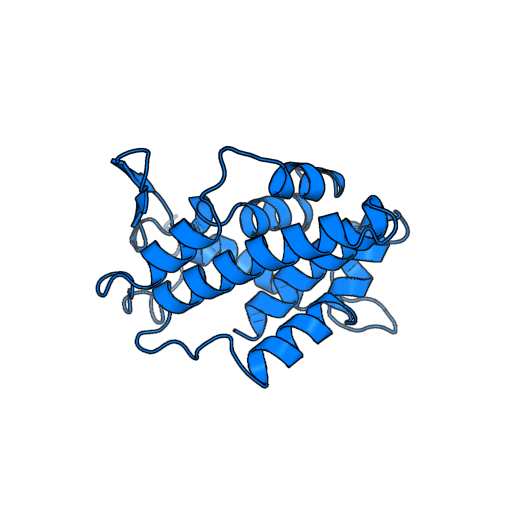25 81 THR A CA 1
ATOM 608 C C . THR A 1 81 ? 3.503 -12.745 -13.058 1.00 94.25 81 THR A C 1
ATOM 610 O O . THR A 1 81 ? 4.312 -13.352 -12.353 1.00 94.25 81 THR A O 1
ATOM 613 N N . LEU A 1 82 ? 2.215 -12.642 -12.719 1.00 92.62 82 LEU A N 1
ATOM 614 C CA . LEU A 1 82 ? 1.671 -13.215 -11.481 1.00 92.62 82 LEU A CA 1
ATOM 615 C C . LEU A 1 82 ? 1.690 -14.756 -11.486 1.00 92.62 82 LEU A C 1
ATOM 617 O O . LEU A 1 82 ? 1.657 -15.383 -10.429 1.00 92.62 82 LEU A O 1
ATOM 621 N N . GLU A 1 83 ? 1.774 -15.381 -12.662 1.00 91.06 83 GLU A N 1
ATOM 622 C CA . GLU A 1 83 ? 1.912 -16.831 -12.855 1.00 91.06 83 GLU A CA 1
ATOM 623 C C . GLU A 1 83 ? 3.252 -17.357 -12.340 1.00 91.06 83 GLU A C 1
ATOM 625 O O . GLU A 1 83 ? 3.348 -18.523 -11.966 1.00 91.06 83 GLU A O 1
ATOM 630 N N . MET A 1 84 ? 4.273 -16.498 -12.271 1.00 90.62 84 MET A N 1
ATOM 631 C CA . MET A 1 84 ? 5.586 -16.858 -11.733 1.00 90.62 84 MET A CA 1
ATOM 632 C C . MET A 1 84 ? 5.570 -17.055 -10.208 1.00 90.62 84 MET A C 1
ATOM 634 O O . MET A 1 84 ? 6.559 -17.524 -9.644 1.00 90.62 84 MET A O 1
ATOM 638 N N . GLY A 1 85 ? 4.454 -16.728 -9.547 1.00 88.25 85 GLY A N 1
ATOM 639 C CA . GLY A 1 85 ? 4.274 -16.870 -8.108 1.00 88.25 85 GLY A CA 1
ATOM 640 C C . GLY A 1 85 ? 5.038 -15.824 -7.294 1.00 88.25 85 GLY A C 1
ATOM 641 O O . GLY A 1 85 ? 5.626 -14.882 -7.824 1.00 88.25 85 GLY A O 1
ATOM 642 N N . ASP A 1 86 ? 5.025 -15.988 -5.973 1.00 87.75 86 ASP A N 1
ATOM 643 C CA . ASP A 1 86 ? 5.650 -15.062 -5.023 1.00 87.75 86 ASP A CA 1
ATOM 644 C C . ASP A 1 86 ? 7.044 -15.513 -4.556 1.00 87.75 86 ASP A C 1
ATOM 646 O O . ASP A 1 86 ? 7.683 -14.818 -3.770 1.00 87.75 86 ASP A O 1
ATOM 650 N N . SER A 1 87 ? 7.566 -16.637 -5.053 1.00 92.88 87 SER A N 1
ATOM 651 C CA . SER A 1 87 ? 8.924 -17.109 -4.769 1.00 92.88 87 SER A CA 1
ATOM 652 C C . SER A 1 87 ? 9.792 -17.018 -6.016 1.00 92.88 87 SER A C 1
ATOM 654 O O . SER A 1 87 ? 9.752 -17.877 -6.896 1.00 92.88 87 SER A O 1
ATOM 656 N N . ILE A 1 88 ? 10.602 -15.961 -6.097 1.00 92.19 88 ILE A N 1
ATOM 657 C CA . ILE A 1 88 ? 11.402 -15.692 -7.291 1.00 92.19 88 ILE A CA 1
ATOM 658 C C . ILE A 1 88 ? 12.827 -16.209 -7.101 1.00 92.19 88 ILE A C 1
ATOM 660 O O . ILE A 1 88 ? 13.533 -15.826 -6.160 1.00 92.19 88 ILE A O 1
ATOM 664 N N . LYS A 1 89 ? 13.282 -17.063 -8.026 1.00 87.38 89 LYS A N 1
ATOM 665 C CA . LYS A 1 89 ? 14.642 -17.621 -8.022 1.00 87.38 89 LYS A CA 1
ATOM 666 C C . LYS A 1 89 ? 15.683 -16.496 -7.946 1.00 87.38 89 LYS A C 1
ATOM 668 O O . LYS A 1 89 ? 15.658 -15.560 -8.736 1.00 87.38 89 LYS A O 1
ATOM 673 N N . GLY A 1 90 ? 16.591 -16.577 -6.971 1.00 87.56 90 GLY A N 1
ATOM 674 C CA . GLY A 1 90 ? 17.629 -15.562 -6.736 1.00 87.56 90 GLY A CA 1
ATOM 675 C C . GLY A 1 90 ? 17.169 -14.302 -5.985 1.00 87.56 90 GLY A C 1
ATOM 676 O O . GLY A 1 90 ? 18.013 -13.503 -5.588 1.00 87.56 90 GLY A O 1
ATOM 677 N N . LYS A 1 91 ? 15.864 -14.127 -5.726 1.00 89.62 91 LYS A N 1
ATOM 678 C CA . LYS A 1 91 ? 15.320 -13.029 -4.900 1.00 89.62 91 LYS A CA 1
ATOM 679 C C . LYS A 1 91 ? 14.710 -13.523 -3.581 1.00 89.62 91 LYS A C 1
ATOM 681 O O . LYS A 1 91 ? 14.766 -12.813 -2.571 1.00 89.62 91 LYS A O 1
ATOM 686 N N . GLY A 1 92 ? 14.172 -14.742 -3.576 1.00 91.44 92 GLY A N 1
ATOM 687 C CA . GLY A 1 92 ? 13.428 -15.336 -2.465 1.00 91.44 92 GLY A CA 1
ATOM 688 C C . GLY A 1 92 ? 11.952 -14.933 -2.465 1.00 91.44 92 GLY A C 1
ATOM 689 O O . GLY A 1 92 ? 11.450 -14.380 -3.444 1.00 91.44 92 GLY A O 1
ATOM 690 N N . THR A 1 93 ? 11.270 -15.207 -1.354 1.00 93.25 93 THR A N 1
ATOM 691 C CA . THR A 1 93 ? 9.828 -14.976 -1.203 1.00 93.25 93 THR A CA 1
ATOM 692 C C . THR A 1 93 ? 9.479 -13.491 -1.073 1.00 93.25 93 THR A C 1
ATOM 694 O O . THR A 1 93 ? 10.067 -12.755 -0.272 1.00 93.25 93 THR A O 1
ATOM 697 N N . ILE A 1 94 ? 8.475 -13.064 -1.831 1.00 94.81 94 ILE A N 1
ATOM 698 C CA . ILE A 1 94 ? 7.857 -11.743 -1.813 1.00 94.81 94 ILE A CA 1
ATOM 699 C C . ILE A 1 94 ? 6.734 -11.755 -0.773 1.00 94.81 94 ILE A C 1
ATOM 701 O O . ILE A 1 94 ? 5.555 -11.890 -1.083 1.00 94.81 94 ILE A O 1
ATOM 705 N N . GLN A 1 95 ? 7.120 -11.612 0.495 1.00 93.06 95 GLN A N 1
ATOM 706 C CA . GLN A 1 95 ? 6.207 -11.703 1.644 1.00 93.06 95 GLN A CA 1
ATOM 707 C C . GLN A 1 95 ? 5.018 -10.730 1.578 1.00 93.06 95 GLN A C 1
ATOM 709 O O . GLN A 1 95 ? 3.991 -10.974 2.206 1.00 93.06 95 GLN A O 1
ATOM 714 N N . GLY A 1 96 ? 5.149 -9.624 0.836 1.00 94.19 96 GLY A N 1
ATOM 715 C CA . GLY A 1 96 ? 4.058 -8.680 0.624 1.00 94.19 96 GLY A CA 1
ATOM 716 C C . GLY A 1 96 ? 2.845 -9.310 -0.064 1.00 94.19 96 GLY A C 1
ATOM 717 O O . GLY A 1 96 ? 1.732 -8.925 0.266 1.00 94.19 96 GLY A O 1
ATOM 718 N N . VAL A 1 97 ? 3.028 -10.304 -0.946 1.00 94.62 97 VAL A N 1
ATOM 719 C CA . VAL A 1 97 ? 1.914 -10.946 -1.670 1.00 94.62 97 VAL A CA 1
ATOM 720 C C . VAL A 1 97 ? 1.003 -11.692 -0.699 1.00 94.62 97 VAL A C 1
ATOM 722 O O . VAL A 1 97 ? -0.194 -11.422 -0.649 1.00 94.62 97 VAL A O 1
ATOM 725 N N . SER A 1 98 ? 1.565 -12.567 0.137 1.00 92.06 98 SER A N 1
ATOM 726 C CA . SER A 1 98 ? 0.787 -13.323 1.127 1.00 92.06 98 SER A CA 1
ATOM 727 C C . SER A 1 98 ? 0.170 -12.402 2.189 1.00 92.06 98 SER A C 1
ATOM 729 O O . SER A 1 98 ? -0.951 -12.629 2.643 1.00 92.06 98 SER A O 1
ATOM 731 N N . ALA A 1 99 ? 0.875 -11.328 2.560 1.00 95.31 99 ALA A N 1
ATOM 732 C CA . ALA A 1 99 ? 0.366 -10.338 3.503 1.00 95.31 99 ALA A CA 1
ATOM 733 C C . ALA A 1 99 ? -0.845 -9.559 2.954 1.00 95.31 99 ALA A C 1
ATOM 735 O O . ALA A 1 99 ? -1.747 -9.259 3.732 1.00 95.31 99 ALA A O 1
ATOM 736 N N . VAL A 1 100 ? -0.909 -9.270 1.644 1.00 96.62 100 VAL A N 1
ATOM 737 C CA . VAL A 1 100 ? -2.069 -8.590 1.028 1.00 96.62 100 VAL A CA 1
ATOM 738 C C . VAL A 1 100 ? -3.352 -9.371 1.297 1.00 96.62 100 VAL A C 1
ATOM 740 O O . VAL A 1 100 ? -4.329 -8.795 1.767 1.00 96.62 100 VAL A O 1
ATOM 743 N N . ASP A 1 101 ? -3.349 -10.678 1.028 1.00 95.19 101 ASP A N 1
ATOM 744 C CA . ASP A 1 101 ? -4.537 -11.517 1.209 1.00 95.19 101 ASP A CA 1
ATOM 745 C C . ASP A 1 101 ? -4.938 -11.634 2.685 1.00 95.19 101 ASP A C 1
ATOM 747 O O . ASP A 1 101 ? -6.115 -11.508 3.020 1.00 95.19 101 ASP A O 1
ATOM 751 N N . ALA A 1 102 ? -3.960 -11.803 3.579 1.00 94.75 102 ALA A N 1
ATOM 752 C CA . ALA A 1 102 ? -4.210 -11.887 5.014 1.00 94.75 102 ALA A CA 1
ATOM 753 C C . ALA A 1 102 ? -4.842 -10.599 5.572 1.00 94.75 102 ALA A C 1
ATOM 755 O O . ALA A 1 102 ? -5.866 -10.667 6.253 1.00 94.75 102 ALA A O 1
ATOM 756 N N . PHE A 1 103 ? -4.279 -9.427 5.252 1.00 95.62 103 PHE A N 1
ATOM 757 C CA . PHE A 1 103 ? -4.835 -8.148 5.704 1.00 95.62 103 PHE A CA 1
ATOM 758 C C . PHE A 1 103 ? -6.193 -7.857 5.074 1.00 95.62 103 PHE A C 1
ATOM 760 O O . PHE A 1 103 ? -7.095 -7.415 5.780 1.00 95.62 103 PHE A O 1
ATOM 767 N N . TYR A 1 104 ? -6.369 -8.134 3.779 1.00 96.31 104 TYR A N 1
ATOM 768 C CA . TYR A 1 104 ? -7.659 -7.944 3.121 1.00 96.31 104 TYR A CA 1
ATOM 769 C C . TYR A 1 104 ? -8.750 -8.782 3.795 1.00 96.31 104 TYR A C 1
ATOM 771 O O . TYR A 1 104 ? -9.801 -8.250 4.146 1.00 96.31 104 TYR A O 1
ATOM 779 N N . LYS A 1 105 ? -8.498 -10.078 4.025 1.00 95.00 105 LYS A N 1
ATOM 780 C CA . LYS A 1 105 ? -9.456 -10.981 4.682 1.00 95.00 105 LYS A CA 1
ATOM 781 C C . LYS A 1 105 ? -9.785 -10.537 6.100 1.00 95.00 105 LYS A C 1
ATOM 783 O O . LYS A 1 105 ? -10.959 -10.490 6.446 1.00 95.00 105 LYS A O 1
ATOM 788 N N . LEU A 1 106 ? -8.769 -10.180 6.886 1.00 92.75 106 LEU A N 1
ATOM 789 C CA . LEU A 1 106 ? -8.946 -9.683 8.249 1.00 92.75 106 LEU A CA 1
ATOM 790 C C . LEU A 1 106 ? -9.850 -8.445 8.268 1.00 92.75 106 LEU A C 1
ATOM 792 O O . LEU A 1 106 ? -10.862 -8.428 8.954 1.00 92.75 106 LEU A O 1
ATOM 796 N N . LEU A 1 107 ? -9.525 -7.437 7.457 1.00 92.81 107 LEU A N 1
ATOM 797 C CA . LEU A 1 107 ? -10.235 -6.155 7.420 1.00 92.81 107 LEU A CA 1
ATOM 798 C C . LEU A 1 107 ? -11.600 -6.218 6.722 1.00 92.81 107 LEU A C 1
ATOM 800 O O . LEU A 1 107 ? -12.335 -5.234 6.748 1.00 92.81 107 LEU A O 1
ATOM 804 N N . SER A 1 108 ? -11.930 -7.345 6.088 1.00 93.56 108 SER A N 1
ATOM 805 C CA . SER A 1 108 ? -13.241 -7.594 5.476 1.00 93.56 108 SER A CA 1
ATOM 806 C C . SER A 1 108 ? -14.240 -8.234 6.444 1.00 93.56 108 SER A C 1
ATOM 808 O O . SER A 1 108 ? -15.379 -8.465 6.057 1.00 93.56 108 SER A O 1
ATOM 810 N N . GLN A 1 109 ? -13.835 -8.572 7.671 1.00 87.38 109 GLN A N 1
ATOM 811 C CA . GLN A 1 109 ? -14.728 -9.200 8.643 1.00 87.38 109 GLN A CA 1
ATOM 812 C C . GLN A 1 109 ? -15.773 -8.204 9.164 1.00 87.38 109 GLN A C 1
ATOM 814 O O . GLN A 1 109 ? -15.425 -7.139 9.676 1.00 87.38 109 GLN A O 1
ATOM 819 N N . ASP A 1 110 ? -17.051 -8.589 9.116 1.00 79.50 110 ASP A N 1
ATOM 820 C CA . ASP A 1 110 ? -18.175 -7.759 9.581 1.00 79.50 110 ASP A CA 1
ATOM 821 C C . ASP A 1 110 ? -18.063 -7.376 11.064 1.00 79.50 110 ASP A C 1
ATOM 823 O O . ASP A 1 110 ? -18.508 -6.302 11.474 1.00 79.50 110 ASP A O 1
ATOM 827 N N . SER A 1 111 ? -17.419 -8.223 11.875 1.00 80.50 111 SER A N 1
ATOM 828 C CA . SER A 1 111 ? -17.142 -7.964 13.294 1.00 80.50 111 SER A CA 1
ATOM 829 C C . SER A 1 111 ? -16.264 -6.731 13.526 1.00 80.50 111 SER A C 1
ATOM 831 O O . SER A 1 111 ? -16.228 -6.212 14.642 1.00 80.50 111 SER A O 1
ATOM 833 N N . LEU A 1 112 ? -15.574 -6.248 12.487 1.00 80.44 112 LEU A N 1
ATOM 834 C CA . LEU A 1 112 ? -14.706 -5.073 12.537 1.00 80.44 112 LEU A CA 1
ATOM 835 C C . LEU A 1 112 ? -15.366 -3.813 12.007 1.00 80.44 112 LEU A C 1
ATOM 837 O O . LEU A 1 112 ? -14.683 -2.800 11.872 1.00 80.44 112 LEU A O 1
ATOM 841 N N . SER A 1 113 ? -16.654 -3.866 11.665 1.00 83.69 113 SER A N 1
ATOM 842 C CA . SER A 1 113 ? -17.300 -2.760 10.971 1.00 83.69 113 SER A CA 1
ATOM 843 C C . SER A 1 113 ? -17.141 -1.439 11.729 1.00 83.69 113 SER A C 1
ATOM 845 O O . SER A 1 113 ? -17.361 -1.345 12.940 1.00 83.69 113 SER A O 1
ATOM 847 N N . VAL A 1 114 ? -16.761 -0.402 10.992 1.00 81.44 114 VAL A N 1
ATOM 848 C CA . VAL A 1 114 ? -16.565 0.963 11.486 1.00 81.44 114 VAL A CA 1
ATOM 849 C C . VAL A 1 114 ? -17.618 1.885 10.889 1.00 81.44 114 VAL A C 1
ATOM 851 O O . VAL A 1 114 ? -18.214 1.580 9.855 1.00 81.44 114 VAL A O 1
ATOM 854 N N . MET A 1 115 ? -17.862 3.028 11.527 1.00 81.62 115 MET A N 1
ATOM 855 C CA . MET A 1 115 ? -18.719 4.051 10.936 1.00 81.62 115 MET A CA 1
ATOM 856 C C . MET A 1 115 ? -17.946 4.801 9.850 1.00 81.62 115 MET A C 1
ATOM 858 O O . MET A 1 115 ? -16.872 5.339 10.119 1.00 81.62 115 MET A O 1
ATOM 862 N N . HIS A 1 116 ? -18.483 4.841 8.632 1.00 79.94 116 HIS A N 1
ATOM 863 C CA . HIS A 1 116 ? -17.908 5.644 7.559 1.00 79.94 116 HIS A CA 1
ATOM 864 C C . HIS A 1 116 ? -18.161 7.138 7.837 1.00 79.94 116 HIS A C 1
ATOM 866 O O . HIS A 1 116 ? -19.320 7.502 8.055 1.00 79.94 116 HIS A O 1
ATOM 872 N N . PRO A 1 117 ? -17.134 8.008 7.782 1.00 70.69 117 PRO A N 1
ATOM 873 C CA . PRO A 1 117 ? -17.240 9.412 8.195 1.00 70.69 117 PRO A CA 1
ATOM 874 C C . PRO A 1 117 ? -18.261 10.205 7.369 1.00 70.69 117 PRO A C 1
ATOM 876 O O . PRO A 1 117 ? -19.061 10.944 7.929 1.00 70.69 117 PRO A O 1
ATOM 879 N N . GLU A 1 118 ? -18.284 10.003 6.050 1.00 73.38 118 GLU A N 1
ATOM 880 C CA . GLU A 1 118 ? -19.187 10.748 5.158 1.00 73.38 118 GLU A CA 1
ATOM 881 C C . GLU A 1 118 ? -20.528 10.046 4.901 1.00 73.38 118 GLU A C 1
ATOM 883 O O . GLU A 1 118 ? -21.587 10.665 4.918 1.00 73.38 118 GLU A O 1
ATOM 888 N N . ALA A 1 119 ? -20.503 8.732 4.666 1.00 73.31 119 ALA A N 1
ATOM 889 C CA . ALA A 1 119 ? -21.686 7.971 4.281 1.00 73.31 119 ALA A CA 1
ATOM 890 C C . ALA A 1 119 ? -22.604 7.590 5.460 1.00 73.31 119 ALA A C 1
ATOM 892 O O . ALA A 1 119 ? -23.657 7.000 5.220 1.00 73.31 119 ALA A O 1
ATOM 893 N N . ASN A 1 120 ? -22.197 7.869 6.708 1.00 74.62 120 ASN A N 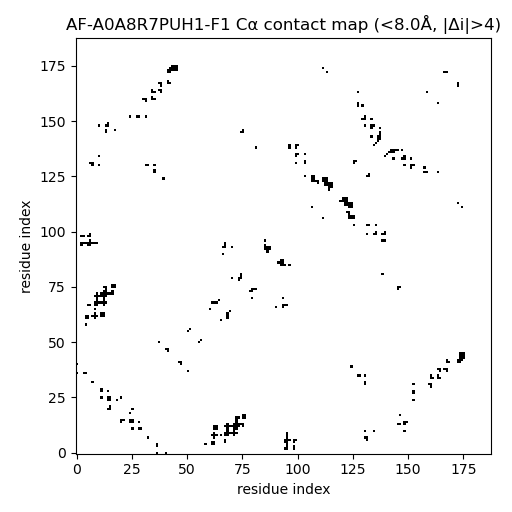1
ATOM 894 C CA . ASN A 1 120 ? -22.921 7.546 7.947 1.00 74.62 120 ASN A CA 1
ATOM 895 C C . ASN A 1 120 ? -23.490 6.112 7.975 1.00 74.62 120 ASN A C 1
ATOM 897 O O . ASN A 1 120 ? -24.606 5.855 8.429 1.00 74.62 120 ASN A O 1
ATOM 901 N N . LYS A 1 121 ? -22.721 5.172 7.420 1.00 84.62 121 LYS A N 1
ATOM 902 C CA . LYS A 1 121 ? -23.071 3.756 7.306 1.00 84.62 121 LYS A CA 1
ATOM 903 C C . LYS A 1 121 ? -21.954 2.911 7.897 1.00 84.62 121 LYS A C 1
ATOM 905 O O . LYS A 1 121 ? -20.780 3.275 7.810 1.00 84.62 121 LYS A O 1
ATOM 910 N N . SER A 1 122 ? -22.324 1.772 8.471 1.00 86.19 122 SER A N 1
ATOM 911 C CA . SER A 1 122 ? -21.354 0.788 8.936 1.00 86.19 122 SER A CA 1
ATOM 912 C C . SER A 1 122 ? -20.720 0.091 7.730 1.00 86.19 122 SER A C 1
ATOM 914 O O . SER A 1 122 ? -21.436 -0.381 6.846 1.00 86.19 122 SER A O 1
ATOM 916 N N . VAL A 1 123 ? -19.391 0.083 7.662 1.00 87.88 123 VAL A N 1
ATOM 917 C CA . VAL A 1 123 ? -18.616 -0.538 6.580 1.00 87.88 123 VAL A CA 1
ATOM 918 C C . VAL A 1 123 ? -17.495 -1.389 7.150 1.00 87.88 123 VAL A C 1
ATOM 920 O O . VAL A 1 123 ? -16.961 -1.086 8.217 1.00 87.88 123 VAL A O 1
ATOM 923 N N . ALA A 1 124 ? -17.088 -2.415 6.407 1.00 90.38 124 ALA A N 1
ATOM 924 C CA . ALA A 1 124 ? -15.868 -3.144 6.717 1.00 90.38 124 ALA A CA 1
ATOM 925 C C . ALA A 1 124 ? -14.649 -2.193 6.653 1.00 90.38 1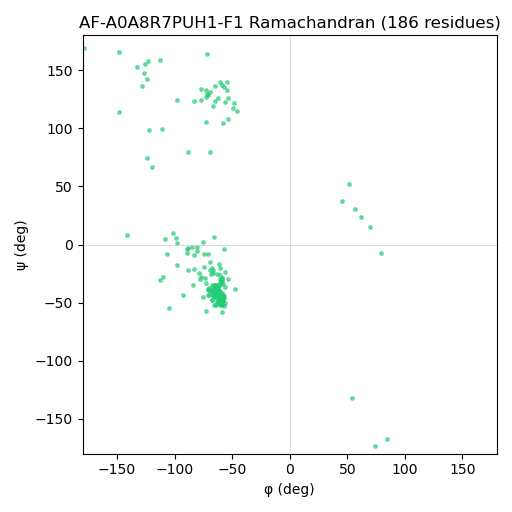24 ALA A C 1
ATOM 927 O O . ALA A 1 124 ? -14.571 -1.373 5.733 1.00 90.38 124 ALA A O 1
ATOM 928 N N . PRO A 1 125 ? -13.670 -2.298 7.569 1.00 90.56 125 PRO A N 1
ATOM 929 C CA . PRO A 1 125 ? -12.473 -1.451 7.572 1.00 90.56 125 PRO A CA 1
ATOM 930 C C . PRO A 1 125 ? -11.699 -1.430 6.257 1.00 90.56 125 PRO A C 1
ATOM 932 O O . PRO A 1 125 ? -11.069 -0.428 5.916 1.00 90.56 125 PRO A O 1
ATOM 935 N N . VAL A 1 126 ? -11.745 -2.531 5.501 1.00 92.12 126 VAL A N 1
ATOM 936 C CA . VAL A 1 126 ? -11.096 -2.623 4.192 1.00 92.12 126 VAL A CA 1
ATOM 937 C C . VAL A 1 126 ? -11.615 -1.555 3.222 1.00 92.12 126 VAL A C 1
ATOM 939 O O . VAL A 1 126 ? -10.852 -1.079 2.388 1.00 92.12 126 VAL A O 1
ATOM 942 N N . GLU A 1 127 ? -12.866 -1.103 3.371 1.00 90.00 127 GLU A N 1
ATOM 943 C CA . GLU A 1 127 ? -13.455 -0.026 2.567 1.00 90.00 127 GLU A CA 1
ATOM 944 C C . GLU A 1 127 ? -12.742 1.316 2.764 1.00 90.00 127 GLU A C 1
ATOM 946 O O . GLU A 1 127 ? -12.704 2.121 1.840 1.00 90.00 127 GLU A O 1
ATOM 951 N N . MET A 1 128 ? -12.093 1.518 3.915 1.00 89.12 128 MET A N 1
ATOM 952 C CA . MET A 1 128 ? -11.269 2.697 4.195 1.00 89.12 128 MET A CA 1
ATOM 953 C C . MET A 1 128 ? -9.829 2.564 3.667 1.00 89.12 128 MET A C 1
ATOM 955 O O . MET A 1 128 ? -9.041 3.503 3.811 1.00 89.12 128 MET A O 1
ATOM 959 N N . CYS A 1 129 ? -9.475 1.417 3.071 1.00 93.12 129 CYS A N 1
ATOM 960 C CA . CYS A 1 129 ? -8.123 1.058 2.630 1.00 93.12 129 CYS A CA 1
ATOM 961 C C . CYS A 1 129 ? -8.062 0.796 1.106 1.00 93.12 129 CYS A C 1
ATOM 963 O O . CYS A 1 129 ? -7.870 -0.346 0.667 1.00 93.12 129 CYS A O 1
ATOM 965 N N . PRO A 1 130 ? -8.276 1.819 0.262 1.00 93.44 130 PRO A N 1
ATOM 966 C CA . PRO A 1 130 ? -8.333 1.659 -1.192 1.00 93.44 130 PRO A CA 1
ATOM 967 C C . PRO A 1 130 ? -7.066 1.111 -1.841 1.00 93.44 130 PRO A C 1
ATOM 969 O O . PRO A 1 130 ? -7.166 0.353 -2.811 1.00 93.44 130 PRO A O 1
ATOM 972 N N . ILE A 1 131 ? -5.880 1.453 -1.334 1.00 96.62 131 ILE A N 1
ATOM 973 C CA . ILE A 1 131 ? -4.623 0.924 -1.861 1.00 96.62 131 ILE A CA 1
ATOM 974 C C . ILE A 1 131 ? -4.555 -0.569 -1.566 1.00 96.62 131 ILE A C 1
ATOM 976 O O . ILE A 1 131 ? -4.313 -1.352 -2.486 1.00 96.62 131 ILE A O 1
ATOM 980 N N . LEU A 1 132 ? -4.837 -0.987 -0.328 1.00 97.12 132 LEU A N 1
ATOM 981 C CA . LEU A 1 132 ? -4.903 -2.408 0.015 1.00 97.12 132 LEU A CA 1
ATOM 982 C C . LEU A 1 132 ? -5.931 -3.163 -0.846 1.00 97.12 132 LEU A C 1
ATOM 984 O O . LEU A 1 132 ? -5.608 -4.222 -1.387 1.00 97.12 132 LEU A O 1
ATOM 988 N N . LYS A 1 133 ? -7.142 -2.612 -1.026 1.00 96.25 133 LYS A N 1
ATOM 989 C CA . LYS A 1 133 ? -8.185 -3.197 -1.893 1.00 96.25 133 LYS A CA 1
ATOM 990 C C . LYS A 1 133 ? -7.704 -3.363 -3.329 1.00 96.25 133 LYS A C 1
ATOM 992 O O . LYS A 1 133 ? -7.909 -4.410 -3.939 1.00 96.25 133 LYS A O 1
ATOM 997 N N . THR A 1 134 ? -7.057 -2.337 -3.867 1.00 97.50 134 THR A N 1
ATOM 998 C CA . THR A 1 134 ? -6.545 -2.348 -5.240 1.00 97.50 134 THR A CA 1
ATOM 999 C C . THR A 1 134 ? -5.427 -3.374 -5.393 1.00 97.50 134 THR A C 1
ATOM 1001 O O . THR A 1 134 ? -5.453 -4.172 -6.326 1.00 97.50 134 THR A O 1
ATOM 1004 N N . LEU A 1 135 ? -4.495 -3.438 -4.438 1.00 98.06 135 LEU A N 1
ATOM 1005 C CA . LEU A 1 135 ? -3.433 -4.444 -4.427 1.00 98.06 135 LEU A CA 1
ATOM 1006 C C . LEU A 1 135 ? -3.987 -5.868 -4.323 1.00 98.06 135 LEU A C 1
ATOM 1008 O O . LEU A 1 135 ? -3.475 -6.756 -4.997 1.00 98.06 135 LEU A O 1
ATOM 1012 N N . HIS A 1 136 ? -5.046 -6.102 -3.542 1.00 98.12 136 HIS A N 1
ATOM 1013 C CA . HIS A 1 136 ? -5.711 -7.409 -3.483 1.00 98.12 136 HIS A CA 1
ATOM 1014 C C . HIS A 1 136 ? -6.324 -7.799 -4.827 1.00 98.12 136 HIS A C 1
ATOM 1016 O O . HIS A 1 136 ? -6.101 -8.911 -5.315 1.00 98.12 136 HIS A O 1
ATOM 1022 N N . LYS A 1 137 ? -7.017 -6.858 -5.474 1.00 98.06 137 LYS A N 1
ATOM 1023 C CA . LYS A 1 137 ? -7.609 -7.073 -6.798 1.00 98.06 137 LYS A CA 1
ATOM 1024 C C . LYS A 1 137 ? -6.568 -7.350 -7.881 1.00 98.06 137 LYS A C 1
ATOM 1026 O O . LYS A 1 137 ? -6.812 -8.192 -8.740 1.00 98.06 137 LYS A O 1
ATOM 1031 N N . ILE A 1 138 ? -5.409 -6.695 -7.817 1.00 97.94 138 ILE A N 1
ATOM 1032 C CA . ILE A 1 138 ? -4.294 -6.924 -8.745 1.00 97.94 138 ILE A CA 1
ATOM 1033 C C . ILE A 1 138 ? -3.618 -8.271 -8.456 1.00 97.94 138 ILE A C 1
ATOM 1035 O O . ILE A 1 138 ? -3.521 -9.121 -9.333 1.00 97.94 138 ILE A O 1
ATOM 1039 N N . LEU A 1 139 ? -3.139 -8.476 -7.227 1.00 97.44 139 LEU A N 1
ATOM 1040 C CA . LEU A 1 139 ? -2.200 -9.555 -6.901 1.00 97.44 139 LEU A CA 1
ATOM 1041 C C . LEU A 1 139 ? -2.885 -10.897 -6.626 1.00 97.44 139 LEU A C 1
ATOM 1043 O O . LEU A 1 139 ? -2.313 -11.943 -6.929 1.00 97.44 139 LEU A O 1
ATOM 1047 N N . ILE A 1 140 ? -4.077 -10.873 -6.024 1.00 97.00 140 ILE A N 1
ATOM 1048 C CA . ILE A 1 140 ? -4.758 -12.074 -5.526 1.00 97.00 140 ILE A CA 1
ATOM 1049 C C . ILE A 1 140 ? -5.912 -12.454 -6.445 1.00 97.00 140 ILE A C 1
ATOM 1051 O O . ILE A 1 140 ? -5.959 -13.579 -6.937 1.00 97.00 140 ILE A O 1
ATOM 1055 N N . LYS A 1 141 ? -6.829 -11.515 -6.705 1.00 97.25 141 LYS A N 1
ATOM 1056 C CA . LYS A 1 141 ? -7.990 -11.772 -7.570 1.00 97.25 141 LYS A CA 1
ATOM 1057 C C . LYS A 1 141 ? -7.656 -11.733 -9.058 1.00 97.25 141 LYS A C 1
ATOM 1059 O O . LYS A 1 141 ? -8.351 -12.378 -9.834 1.00 97.25 141 LYS A O 1
ATOM 1064 N N . ARG A 1 142 ? -6.586 -11.025 -9.442 1.00 95.69 142 ARG A N 1
ATOM 1065 C CA . ARG A 1 142 ? -6.166 -10.808 -10.840 1.00 95.69 142 ARG A CA 1
ATOM 1066 C C . ARG A 1 142 ? -7.261 -10.160 -11.699 1.00 95.69 142 ARG A C 1
ATOM 1068 O O . ARG A 1 142 ? -7.356 -10.407 -12.894 1.00 95.69 142 ARG A O 1
ATOM 1075 N N . GLU A 1 143 ? -8.098 -9.340 -11.069 1.00 96.94 143 GLU A N 1
ATOM 1076 C CA . GLU A 1 143 ? -9.234 -8.652 -11.697 1.00 96.94 143 GLU A CA 1
ATOM 1077 C C . GLU A 1 143 ? -8.835 -7.298 -12.290 1.00 96.94 143 GLU A C 1
ATOM 1079 O O . GLU A 1 143 ? -9.528 -6.776 -13.161 1.00 96.94 143 GLU A O 1
ATOM 1084 N N . LEU A 1 144 ? -7.736 -6.716 -11.804 1.00 97.00 144 LEU A N 1
ATOM 1085 C CA . LEU A 1 144 ? -7.259 -5.403 -12.219 1.00 97.00 144 LEU A CA 1
ATOM 1086 C C . LEU A 1 144 ? -5.817 -5.474 -12.735 1.00 97.00 144 LEU A C 1
ATOM 1088 O O . LEU A 1 144 ? -4.998 -6.197 -12.159 1.00 97.00 144 LEU A O 1
ATOM 1092 N N . 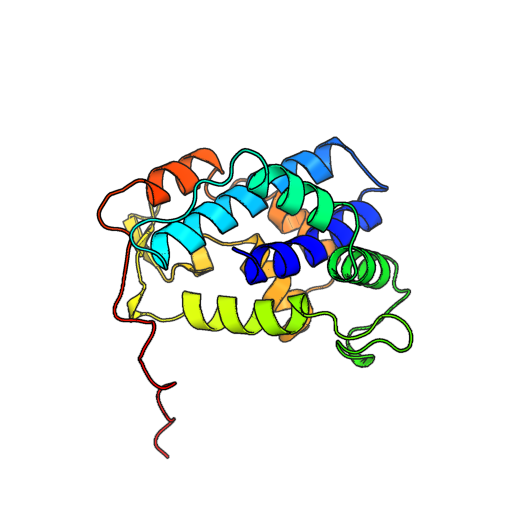PRO A 1 145 ? -5.482 -4.701 -13.783 1.00 97.38 145 PRO A N 1
ATOM 1093 C CA . PRO A 1 145 ? -4.106 -4.540 -14.226 1.00 97.38 145 PRO A CA 1
ATOM 1094 C C . PRO A 1 145 ? -3.309 -3.680 -13.233 1.00 97.38 145 PRO A C 1
ATOM 1096 O O . PRO A 1 145 ? -3.873 -2.960 -12.403 1.00 97.38 145 PRO A O 1
ATOM 10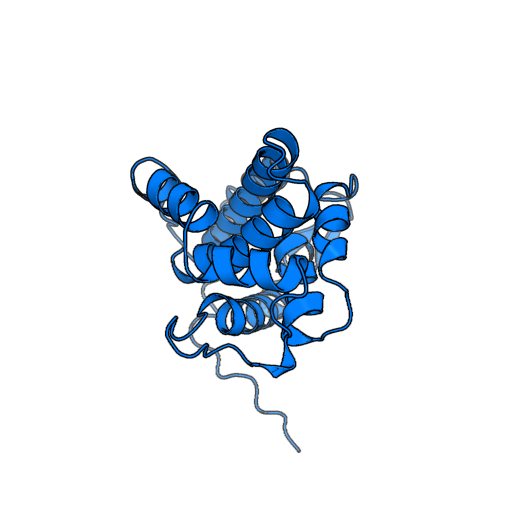99 N N . THR A 1 146 ? -1.978 -3.714 -13.325 1.00 97.56 146 THR A N 1
ATOM 1100 C CA . THR A 1 146 ? -1.100 -2.962 -12.408 1.00 97.56 146 THR A CA 1
ATOM 1101 C C . THR A 1 146 ? -1.357 -1.454 -12.424 1.00 97.56 146 THR A C 1
ATOM 1103 O O . THR A 1 146 ? -1.240 -0.787 -11.401 1.00 97.56 146 THR A O 1
ATOM 1106 N N . GLU A 1 147 ? -1.783 -0.928 -13.568 1.00 97.06 147 GLU A N 1
ATOM 1107 C CA . GLU A 1 147 ? -2.112 0.463 -13.852 1.00 97.06 147 GLU A CA 1
ATOM 1108 C C . GLU A 1 147 ? -3.243 0.991 -12.970 1.00 97.06 147 GLU A C 1
ATOM 1110 O O . GLU A 1 147 ? -3.282 2.188 -12.675 1.00 97.06 147 GLU A O 1
ATOM 1115 N N . SER A 1 148 ? -4.127 0.114 -12.484 1.00 96.94 148 SER A N 1
ATOM 1116 C CA . SER A 1 148 ? -5.209 0.489 -11.572 1.00 96.94 148 SER A CA 1
ATOM 1117 C C . SER A 1 148 ? -4.699 1.081 -10.257 1.00 96.94 148 SER A C 1
ATOM 1119 O O . SER A 1 148 ? -5.418 1.852 -9.626 1.00 96.94 148 SER A O 1
ATOM 1121 N N . ILE A 1 149 ? -3.440 0.833 -9.870 1.00 97.06 149 ILE A N 1
ATOM 1122 C CA . ILE A 1 149 ? -2.838 1.509 -8.712 1.00 97.06 149 ILE A CA 1
ATOM 1123 C C . ILE A 1 149 ? -2.781 3.034 -8.890 1.00 97.06 149 ILE A C 1
ATOM 1125 O O . ILE A 1 149 ? -2.873 3.775 -7.915 1.00 97.06 149 ILE A O 1
ATOM 1129 N N . LEU A 1 150 ? -2.670 3.522 -10.133 1.00 96.25 150 LEU A N 1
ATOM 1130 C CA . LEU A 1 150 ? -2.666 4.956 -10.420 1.00 96.25 150 LEU A CA 1
ATOM 1131 C C . LEU A 1 150 ? -4.050 5.581 -10.270 1.00 96.25 150 LEU A C 1
ATOM 1133 O O . LEU A 1 150 ? -4.143 6.765 -9.965 1.00 96.25 150 LEU A O 1
ATOM 1137 N N . GLN A 1 151 ? -5.112 4.804 -10.488 1.00 92.81 151 GLN A N 1
ATOM 1138 C CA . GLN A 1 151 ? -6.476 5.255 -10.226 1.00 92.81 151 GLN A CA 1
ATOM 1139 C C . GLN A 1 151 ? -6.699 5.381 -8.719 1.00 92.81 151 GLN A C 1
ATOM 1141 O O . GLN A 1 151 ? -7.176 6.416 -8.273 1.00 92.81 151 GLN A O 1
ATOM 1146 N N . ALA A 1 152 ? -6.235 4.405 -7.931 1.00 90.62 152 ALA A N 1
ATOM 1147 C CA . ALA A 1 152 ? -6.369 4.426 -6.473 1.00 90.62 152 ALA A CA 1
ATOM 1148 C C . ALA A 1 152 ? -5.723 5.655 -5.804 1.00 90.62 152 ALA A C 1
ATOM 1150 O O . ALA A 1 152 ? -6.219 6.117 -4.784 1.00 90.62 152 ALA A O 1
ATOM 1151 N N . ILE A 1 153 ? -4.642 6.207 -6.372 1.00 91.38 153 ILE A N 1
ATOM 1152 C CA . ILE A 1 153 ? -3.999 7.429 -5.845 1.00 91.38 153 ILE A CA 1
ATOM 1153 C C . ILE A 1 153 ? -4.562 8.741 -6.408 1.00 91.38 153 ILE A C 1
ATOM 1155 O O . ILE A 1 153 ? -4.127 9.809 -5.987 1.00 91.38 153 ILE A O 1
ATOM 1159 N N . ARG A 1 154 ? -5.454 8.674 -7.401 1.00 86.75 154 ARG A N 1
ATOM 1160 C CA . ARG A 1 154 ? -6.114 9.837 -8.024 1.00 86.75 154 ARG A CA 1
ATOM 1161 C C . ARG A 1 154 ? -7.577 9.968 -7.621 1.00 86.75 154 ARG A C 1
ATOM 1163 O O . ARG A 1 154 ? -8.217 10.933 -8.017 1.00 86.75 154 ARG A O 1
ATOM 1170 N N . ASP A 1 155 ? -8.110 8.975 -6.926 1.00 76.12 155 ASP A N 1
ATOM 1171 C CA . ASP A 1 155 ? -9.514 8.924 -6.569 1.00 76.12 155 ASP A CA 1
ATOM 1172 C C . ASP A 1 155 ? -9.815 9.954 -5.473 1.00 76.12 155 ASP A C 1
ATOM 1174 O O . ASP A 1 155 ? -9.437 9.785 -4.316 1.00 76.12 155 ASP A O 1
ATOM 1178 N N . GLU A 1 156 ? -10.474 11.043 -5.870 1.00 64.38 156 GLU A N 1
ATOM 1179 C CA . GLU A 1 156 ? -10.882 12.144 -4.992 1.00 64.38 156 GLU A CA 1
ATOM 1180 C C . GLU A 1 156 ? -11.993 11.740 -4.012 1.00 64.38 156 GLU A C 1
ATOM 1182 O O . GLU A 1 156 ? -12.212 12.441 -3.032 1.00 64.38 156 GLU A O 1
ATOM 1187 N N . SER A 1 157 ? -12.674 10.607 -4.241 1.00 65.38 157 SER A N 1
ATOM 1188 C CA . SER A 1 157 ? -13.653 10.055 -3.294 1.00 65.38 157 SER A CA 1
ATOM 1189 C C . SER A 1 157 ? -13.003 9.280 -2.145 1.00 65.38 157 SER A C 1
ATOM 1191 O O . SER A 1 157 ? -13.692 8.766 -1.262 1.00 65.38 157 SER A O 1
ATOM 1193 N N . MET A 1 158 ? -11.672 9.164 -2.150 1.00 66.19 158 MET A N 1
ATOM 1194 C CA . MET A 1 158 ? -10.947 8.502 -1.081 1.00 66.19 158 MET A CA 1
ATOM 1195 C C . MET A 1 158 ? -10.836 9.395 0.136 1.00 66.19 158 MET A C 1
ATOM 1197 O O . MET A 1 158 ? -10.421 10.543 0.036 1.00 66.19 158 MET A O 1
ATOM 1201 N N . CYS A 1 159 ? -11.121 8.805 1.300 1.00 69.19 159 CYS A N 1
ATOM 1202 C CA . CYS A 1 159 ? -10.945 9.457 2.592 1.00 69.19 159 CYS A CA 1
ATOM 1203 C C . CYS A 1 159 ? -9.549 10.088 2.659 1.00 69.19 159 CYS A C 1
ATOM 1205 O O . CYS A 1 159 ? -8.531 9.395 2.474 1.00 69.19 159 CYS A O 1
ATOM 1207 N N . ASP A 1 160 ? -9.518 11.402 2.874 1.00 82.56 160 ASP A N 1
ATOM 1208 C CA . ASP A 1 160 ? -8.286 12.175 2.913 1.00 82.56 160 ASP A CA 1
ATOM 1209 C C . ASP A 1 160 ? -7.327 11.544 3.946 1.00 82.56 160 ASP A C 1
ATOM 1211 O O . ASP A 1 160 ? -7.773 11.077 5.003 1.00 82.56 160 ASP A O 1
ATOM 1215 N N . PRO A 1 161 ? -6.006 11.462 3.681 1.00 85.94 161 PRO A N 1
ATOM 1216 C CA . PRO A 1 161 ? -5.050 10.913 4.640 1.00 85.94 161 PRO A CA 1
ATOM 1217 C C . PRO A 1 161 ? -5.210 11.463 6.061 1.00 85.94 161 PRO A C 1
ATOM 1219 O O . PRO A 1 161 ? -5.075 10.709 7.025 1.00 85.94 161 PRO A O 1
ATOM 1222 N N . ARG A 1 162 ? -5.515 12.759 6.200 1.00 85.69 162 ARG A N 1
ATOM 1223 C CA . ARG A 1 162 ? -5.767 13.409 7.485 1.00 85.69 162 ARG A CA 1
ATOM 1224 C C . ARG A 1 162 ? -7.006 12.839 8.157 1.00 85.69 162 ARG A C 1
ATOM 1226 O O . ARG A 1 162 ? -6.912 12.453 9.317 1.00 85.69 162 ARG A O 1
ATOM 1233 N N . GLU A 1 163 ? -8.127 12.768 7.451 1.00 83.81 163 GLU A N 1
ATOM 1234 C CA . GLU A 1 163 ? -9.385 12.237 7.988 1.00 83.81 163 GLU A CA 1
ATOM 1235 C C . GLU A 1 163 ? -9.213 10.790 8.447 1.00 83.81 163 GLU A C 1
ATOM 1237 O O . GLU A 1 163 ? -9.590 10.434 9.563 1.00 83.81 163 GLU A O 1
ATOM 1242 N N . ARG A 1 164 ? -8.534 9.970 7.639 1.00 88.31 164 ARG A N 1
ATOM 1243 C CA . ARG A 1 164 ? -8.227 8.579 7.986 1.00 88.31 164 ARG A CA 1
ATOM 1244 C C . ARG A 1 164 ? -7.377 8.479 9.260 1.00 88.31 164 ARG A C 1
ATOM 1246 O O . ARG A 1 164 ? -7.610 7.605 10.097 1.00 88.31 164 ARG A O 1
ATOM 1253 N N . ILE A 1 165 ? -6.407 9.377 9.440 1.00 83.94 165 ILE A N 1
ATOM 1254 C CA . ILE A 1 165 ? -5.590 9.456 10.662 1.00 83.94 165 ILE A CA 1
ATOM 1255 C C . ILE A 1 165 ? -6.421 9.940 11.858 1.00 83.94 165 ILE A C 1
ATOM 1257 O O . ILE A 1 165 ? -6.247 9.430 12.964 1.00 83.94 165 ILE A O 1
ATOM 1261 N N . GLU A 1 166 ? -7.311 10.913 11.666 1.00 84.25 166 GLU A N 1
ATOM 1262 C CA . GLU A 1 166 ? -8.206 11.413 12.714 1.00 84.25 166 GLU A CA 1
ATOM 1263 C C . GLU A 1 166 ? -9.166 10.314 13.190 1.00 84.25 166 GLU A C 1
ATOM 1265 O O . GLU A 1 166 ? -9.310 10.122 14.398 1.00 84.25 166 GLU A O 1
ATOM 1270 N N . MET A 1 167 ? -9.714 9.510 12.272 1.00 78.81 167 MET A N 1
ATOM 1271 C CA . MET A 1 167 ? -10.502 8.319 12.607 1.00 78.81 167 MET A CA 1
ATOM 1272 C C . MET A 1 167 ? -9.707 7.334 13.469 1.00 78.81 167 MET A C 1
ATOM 1274 O O . MET A 1 167 ? -10.222 6.842 14.470 1.00 78.81 167 MET A O 1
ATOM 1278 N N . ALA A 1 168 ? -8.441 7.085 13.121 1.00 76.62 168 ALA A N 1
ATOM 1279 C CA . ALA A 1 168 ? -7.557 6.207 13.890 1.00 76.62 168 ALA A CA 1
ATOM 1280 C C . ALA A 1 168 ? -7.337 6.678 15.336 1.00 76.62 168 ALA A C 1
ATOM 1282 O O . ALA A 1 168 ? -7.120 5.862 16.226 1.00 76.62 168 ALA A O 1
ATOM 1283 N N . ARG A 1 169 ? -7.385 7.991 15.582 1.00 70.81 169 ARG A N 1
ATOM 1284 C CA . ARG A 1 169 ? -7.149 8.588 16.905 1.00 70.81 169 ARG A CA 1
ATOM 1285 C C . ARG A 1 169 ? -8.380 8.585 17.813 1.00 70.81 169 ARG A C 1
ATOM 1287 O O . ARG A 1 169 ? -8.251 8.917 18.991 1.00 70.81 169 ARG A O 1
ATOM 1294 N N . GLY A 1 170 ? -9.558 8.229 17.301 1.00 64.44 170 GLY A N 1
ATOM 1295 C CA . GLY A 1 170 ? -10.746 8.038 18.128 1.00 64.44 170 GLY A CA 1
ATOM 1296 C C . GLY A 1 170 ? -10.552 6.857 19.084 1.00 64.44 170 GLY A C 1
ATOM 1297 O O . GLY A 1 170 ? -10.311 5.740 18.639 1.00 64.44 170 GLY A O 1
ATOM 1298 N N . GLN A 1 171 ? -10.692 7.089 20.394 1.00 51.56 171 GLN A N 1
ATOM 1299 C CA . GLN A 1 171 ? -10.434 6.119 21.481 1.00 51.56 171 GLN A CA 1
ATOM 1300 C C . GLN A 1 171 ? -11.232 4.794 21.404 1.00 51.56 171 GLN A C 1
ATOM 1302 O O . GLN A 1 171 ? -11.021 3.912 22.228 1.00 51.56 171 GLN A O 1
ATOM 1307 N N . SER A 1 172 ? -12.148 4.627 20.445 1.00 59.19 172 SER A N 1
ATOM 1308 C CA . SER A 1 172 ? -13.013 3.449 20.297 1.00 59.19 172 SER A CA 1
ATOM 1309 C C . SER A 1 172 ? -12.665 2.537 19.114 1.00 59.19 172 SER A C 1
ATOM 1311 O O . SER A 1 172 ? -13.418 1.592 18.854 1.00 59.19 172 SER A O 1
ATOM 1313 N 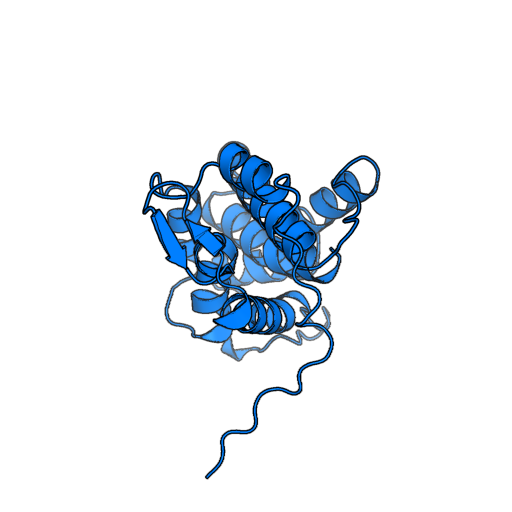N . LEU A 1 173 ? -11.577 2.809 18.376 1.00 66.69 173 LEU A N 1
ATOM 1314 C CA . LEU A 1 173 ? -11.267 2.042 17.166 1.00 66.69 173 LEU A CA 1
ATOM 1315 C C . LEU A 1 173 ? -10.650 0.668 17.460 1.00 66.69 173 LEU A C 1
ATOM 1317 O O . LEU A 1 173 ? -10.871 -0.252 16.681 1.00 66.69 173 LEU A O 1
ATOM 1321 N N . TYR A 1 174 ? -9.925 0.505 18.570 1.00 70.12 174 TYR A N 1
ATOM 1322 C CA . TYR A 1 174 ? -9.312 -0.780 18.905 1.00 70.12 174 TYR A CA 1
ATOM 1323 C C . TYR A 1 174 ? -10.374 -1.864 19.118 1.00 70.12 174 TYR A C 1
ATOM 1325 O O . TYR A 1 174 ? -11.298 -1.727 19.928 1.00 70.12 174 TYR A O 1
ATOM 1333 N N . ARG A 1 175 ? -10.231 -2.971 18.388 1.00 68.94 175 ARG A N 1
ATOM 1334 C CA . ARG A 1 175 ? -11.100 -4.145 18.496 1.00 68.94 175 ARG A CA 1
ATOM 1335 C C . ARG A 1 175 ? -10.228 -5.360 18.846 1.00 68.94 175 ARG A C 1
ATOM 1337 O O . ARG A 1 175 ? -9.633 -5.946 17.957 1.00 68.94 175 ARG A O 1
ATOM 1344 N N . PRO A 1 176 ? -10.132 -5.774 20.122 1.00 59.38 176 PRO A N 1
ATOM 1345 C CA . PRO A 1 176 ? -9.301 -6.914 20.535 1.00 59.38 176 PRO A CA 1
ATOM 1346 C C . PRO A 1 176 ? -9.877 -8.290 20.180 1.00 59.38 176 PRO A C 1
ATOM 1348 O O . PRO A 1 176 ? -9.143 -9.276 20.143 1.00 59.38 176 PRO A O 1
ATOM 1351 N N . SER A 1 177 ? -11.183 -8.398 19.914 1.00 58.69 177 SER A N 1
ATOM 1352 C CA . SER A 1 177 ? -11.907 -9.673 19.756 1.00 58.69 177 SER A CA 1
ATOM 1353 C C . SER A 1 177 ? -11.504 -10.523 18.530 1.00 58.69 177 SER A C 1
ATOM 1355 O O . SER A 1 177 ? -12.136 -11.538 18.261 1.00 58.69 177 SER A O 1
ATOM 1357 N N . ILE A 1 178 ? -10.460 -10.126 17.799 1.00 58.16 178 ILE A N 1
ATOM 1358 C CA . ILE A 1 178 ? -10.095 -10.582 16.449 1.00 58.16 178 ILE A CA 1
ATOM 1359 C C . ILE A 1 178 ? -8.830 -11.445 16.430 1.00 58.16 178 ILE A C 1
ATOM 1361 O O . ILE A 1 178 ? -8.684 -12.307 15.569 1.00 58.16 178 ILE A O 1
ATOM 1365 N N . LEU A 1 179 ? -7.908 -11.250 17.380 1.00 57.78 179 LEU A N 1
ATOM 1366 C CA . LEU A 1 179 ? -6.598 -11.925 17.387 1.00 57.78 179 LEU A CA 1
ATOM 1367 C C . LEU A 1 179 ? -6.665 -13.406 17.814 1.00 57.78 179 LEU A C 1
ATOM 1369 O O . LEU A 1 179 ? -5.633 -14.068 17.889 1.00 57.78 179 LEU A O 1
ATOM 1373 N N . GLY A 1 180 ? -7.865 -13.935 18.081 1.00 50.16 180 GLY A N 1
ATOM 1374 C CA . GLY A 1 180 ? -8.074 -15.302 18.571 1.00 50.16 180 GLY A CA 1
ATOM 1375 C C . GLY A 1 180 ? -9.290 -16.040 18.006 1.00 50.16 180 GLY A C 1
ATOM 1376 O O . GLY A 1 180 ? -9.605 -17.115 18.510 1.00 50.16 180 GLY A O 1
ATOM 1377 N N . GLN A 1 181 ? -9.989 -15.506 16.995 1.00 49.62 181 GLN A N 1
ATOM 1378 C CA . GLN A 1 181 ? -11.090 -16.248 16.370 1.00 49.62 181 GLN A CA 1
ATOM 1379 C C . GLN A 1 181 ? -10.536 -17.222 15.315 1.00 49.62 181 GLN A C 1
ATOM 1381 O O . GLN A 1 181 ? -9.843 -16.778 14.396 1.00 49.62 181 GLN A O 1
ATOM 1386 N N . PRO A 1 182 ? -10.814 -18.540 15.415 1.00 46.34 182 PRO A N 1
ATOM 1387 C CA . PRO A 1 182 ? -10.531 -19.460 14.324 1.00 46.34 182 PRO A CA 1
ATOM 1388 C C . PRO A 1 182 ? -11.308 -18.990 13.095 1.00 46.34 182 PRO A C 1
ATOM 1390 O O . PRO A 1 182 ? -12.468 -18.594 13.228 1.00 46.34 182 PRO A O 1
ATOM 1393 N N . ASN A 1 183 ? -10.674 -19.020 11.917 1.00 46.88 183 ASN A N 1
ATOM 1394 C CA . ASN A 1 183 ? -11.367 -18.816 10.645 1.00 46.88 183 ASN A CA 1
ATOM 1395 C C . ASN A 1 183 ? -12.638 -19.661 10.682 1.00 46.88 183 ASN A C 1
ATOM 1397 O O . ASN A 1 183 ? -12.532 -20.877 10.814 1.00 46.88 183 ASN A O 1
ATOM 1401 N N . GLY A 1 184 ? -13.806 -19.015 10.663 1.00 42.25 184 GLY A N 1
ATOM 1402 C CA . GLY A 1 184 ? -15.081 -19.706 10.766 1.00 42.25 184 GLY A CA 1
ATOM 1403 C C . GLY A 1 184 ? -15.138 -20.796 9.707 1.00 42.25 184 GLY A C 1
ATOM 1404 O O . GLY A 1 184 ? -15.220 -20.492 8.517 1.00 42.25 184 GLY A O 1
ATOM 1405 N N . ASP A 1 185 ? -15.030 -22.046 10.151 1.00 36.47 185 ASP A N 1
ATOM 1406 C CA . ASP A 1 185 ? -15.181 -23.204 9.294 1.00 36.47 185 ASP A CA 1
ATOM 1407 C C . ASP A 1 185 ? -16.543 -23.104 8.616 1.00 36.47 185 ASP A C 1
ATOM 1409 O O . ASP A 1 185 ? -17.592 -22.998 9.263 1.00 36.47 185 ASP A O 1
ATOM 1413 N N . VAL A 1 186 ? -16.502 -23.117 7.287 1.00 40.22 186 VAL A N 1
ATOM 1414 C CA . VAL A 1 186 ? -17.668 -23.304 6.435 1.00 40.22 186 VAL A CA 1
ATOM 1415 C C . VAL A 1 186 ? -18.273 -24.646 6.831 1.00 40.22 186 VAL A C 1
ATOM 1417 O O . VAL A 1 186 ? -17.727 -25.701 6.511 1.00 40.22 186 VAL A O 1
ATOM 1420 N N . LYS A 1 187 ? -19.381 -24.612 7.573 1.00 33.28 187 LYS A N 1
ATOM 1421 C CA . LYS A 1 187 ? -20.191 -25.807 7.793 1.00 33.28 187 LYS A CA 1
ATOM 1422 C C . LYS A 1 187 ? -20.800 -26.217 6.453 1.00 33.28 187 LYS A C 1
ATOM 1424 O O . LYS A 1 187 ? -21.514 -25.425 5.837 1.00 33.28 187 LYS A O 1
ATOM 1429 N N . ALA A 1 188 ? -20.440 -27.426 6.028 1.00 35.94 188 ALA A N 1
ATOM 1430 C CA . ALA A 1 188 ? -21.120 -28.200 4.995 1.00 35.94 188 ALA A CA 1
ATOM 1431 C C . ALA A 1 188 ? -22.565 -28.528 5.399 1.00 35.94 188 ALA A C 1
ATOM 1433 O O . ALA A 1 188 ? -22.834 -28.592 6.624 1.00 35.94 188 ALA A O 1
#

InterPro domains:
  IPR006109 Glycerol-3-phosphate dehydrogenase, NAD-dependent, C-terminal [PF07479] (2-147)
  IPR008927 6-phosphogluconate dehydrogenase-like, C-terminal domain superfamily [SSF48179] (2-146)
  IPR013328 6-phosphogluconate dehydrogenase, domain 2 [G3DSA:1.10.1040.10] (1-154)

Sequence (188 aa):
MGGLKNVYAIGAGMVAALTNESATSKSVYFALCTSEMIYITHLLEEEPEKLAGPLLADTYVTLLKGRNAWYGHKLAKGELTLEMGDSIKGKGTIQGVSAVDAFYKLLSQDSLSVMHPEANKSVAPVEMCPILKTLHKILIKRELPTESILQAIRDESMCDPRERIEMARGQSLYRPSILGQPNGDVKA

pLDDT: mean 86.95, std 14.15, range [33.28, 98.5]